Protein AF-U1LT25-F1 (afdb_monomer_lite)

Organism: NCBI:txid1330458

Secondary structure (DSSP, 8-state):
--------------------PPPPPPPP--------------------------------------------------------------------------------STT-----HHHHHHHHHHHHHHHTS-EEEEEEEETTEEEEEEE-TTS-EEEEEEESSS--EEEE--------PPPP-GGGHHHHHHHHHHHHTS-EEEEEEE---SS--EEEEEE-SSSEEEEEE-TT--B---B-

Sequence (244 aa):
MNEQQHPEDRPDAIGADDPTPRHPDAPDADASDIILNDADEPTARSRGRGILRPILIGTGAAAVVLAVAGVGLSIADAFDDDEDPVPAASTSATAEPGDDRDDDSAAAVDGTVPAEPADLAAAIEAAVTAAGGGDATSVEVERDGWKVDIRLADGSEVEVRVPLSGDPVVRADDDGDGSSDVPLDPSRIAAISDAAIAAAGGGVVVSIETEDDADVRFDVEVELGGEDVDVELAEDLSVISADR

Radius of gyration: 33.39 Å; chains: 1; bounding box: 64×106×96 Å

Structure (mmCIF, N/CA/C/O backbone):
data_AF-U1LT25-F1
#
_entry.id   AF-U1LT25-F1
#
loop_
_atom_site.group_PDB
_atom_site.id
_atom_site.type_symbol
_atom_site.label_atom_id
_atom_site.label_alt_id
_atom_site.label_comp_id
_atom_site.label_asym_id
_atom_site.label_entity_id
_atom_site.label_seq_id
_atom_site.pdbx_PDB_ins_code
_atom_site.Cartn_x
_atom_site.Cartn_y
_atom_site.Cartn_z
_atom_site.occupancy
_atom_site.B_iso_or_equiv
_atom_site.auth_seq_id
_atom_site.auth_comp_id
_atom_site.auth_asym_id
_atom_site.auth_atom_id
_atom_site.pdbx_PDB_model_num
ATOM 1 N N . MET A 1 1 ? -35.984 -34.024 -56.278 1.00 40.84 1 MET A N 1
ATOM 2 C CA . MET A 1 1 ? -34.728 -34.801 -56.256 1.00 40.84 1 MET A CA 1
ATOM 3 C C . MET A 1 1 ? -34.122 -34.555 -54.880 1.00 40.84 1 MET A C 1
ATOM 5 O O . MET A 1 1 ? -33.527 -33.508 -54.691 1.00 40.84 1 MET A O 1
ATOM 9 N N . ASN A 1 2 ? -34.660 -35.224 -53.854 1.00 45.25 2 ASN A N 1
ATOM 10 C CA . ASN A 1 2 ? -34.241 -36.541 -53.319 1.00 45.25 2 ASN A CA 1
ATOM 11 C C . ASN A 1 2 ? -32.910 -36.372 -52.565 1.00 45.25 2 ASN A C 1
ATOM 13 O O . ASN A 1 2 ? -31.889 -36.183 -53.213 1.00 45.25 2 ASN A O 1
ATOM 17 N N . GLU A 1 3 ? -32.879 -36.217 -51.238 1.00 51.50 3 GLU A N 1
ATOM 18 C CA . GLU A 1 3 ? -33.140 -37.233 -50.190 1.00 51.50 3 GLU A CA 1
ATOM 19 C C . GLU A 1 3 ? -32.469 -38.586 -50.452 1.00 51.50 3 GLU A C 1
ATOM 21 O O . GLU A 1 3 ? -33.012 -39.389 -51.203 1.00 51.50 3 GLU A O 1
ATOM 26 N N . GLN A 1 4 ? -31.325 -38.806 -49.790 1.00 63.34 4 GLN A N 1
ATOM 27 C CA . GLN A 1 4 ? -30.776 -40.075 -49.267 1.00 63.34 4 GLN A CA 1
ATOM 28 C C . GLN A 1 4 ? -29.826 -39.626 -48.128 1.00 63.34 4 GLN A C 1
ATOM 30 O O . GLN A 1 4 ? -28.779 -39.064 -48.426 1.00 63.34 4 GLN A O 1
ATOM 35 N N . GLN A 1 5 ? -30.149 -39.570 -46.830 1.00 62.72 5 GLN A N 1
ATOM 36 C CA . GLN A 1 5 ? -30.714 -40.567 -45.911 1.00 62.72 5 GLN A CA 1
ATOM 37 C C . GLN A 1 5 ? -30.081 -41.953 -46.083 1.00 62.72 5 GLN A C 1
ATOM 39 O O . GLN A 1 5 ? -30.469 -42.703 -46.972 1.00 62.72 5 GLN A O 1
ATOM 44 N N . HIS A 1 6 ? -29.124 -42.285 -45.212 1.00 53.12 6 HIS A N 1
ATOM 45 C CA . HIS A 1 6 ? -28.762 -43.663 -44.882 1.00 53.12 6 HIS A CA 1
ATOM 46 C C . HIS A 1 6 ? -28.372 -43.764 -43.386 1.00 53.12 6 HIS A C 1
ATOM 48 O O . HIS A 1 6 ? -27.943 -42.756 -42.822 1.00 53.12 6 HIS A O 1
ATOM 54 N N . PRO A 1 7 ? -28.609 -44.925 -42.742 1.00 60.56 7 PRO A N 1
ATOM 55 C CA . PRO A 1 7 ? -29.294 -45.013 -41.449 1.00 60.56 7 PRO A CA 1
ATOM 56 C C . PRO A 1 7 ? -28.420 -45.431 -40.251 1.00 60.56 7 PRO A C 1
ATOM 58 O O . PRO A 1 7 ? -27.253 -45.784 -40.391 1.00 60.56 7 PRO A O 1
ATOM 61 N N . GLU A 1 8 ? -29.079 -45.380 -39.089 1.00 61.81 8 GLU A N 1
ATOM 62 C CA . GLU A 1 8 ? -28.726 -45.853 -37.745 1.00 61.81 8 GLU A CA 1
ATOM 63 C C . GLU A 1 8 ? -28.074 -47.250 -37.677 1.00 61.81 8 GLU A C 1
ATOM 65 O O . GLU A 1 8 ? -28.499 -48.161 -38.382 1.00 61.81 8 GLU A O 1
ATOM 70 N N . ASP A 1 9 ? -27.181 -47.454 -36.698 1.00 54.53 9 ASP A N 1
ATOM 71 C CA . ASP A 1 9 ? -27.336 -48.581 -35.767 1.00 54.53 9 ASP A CA 1
ATOM 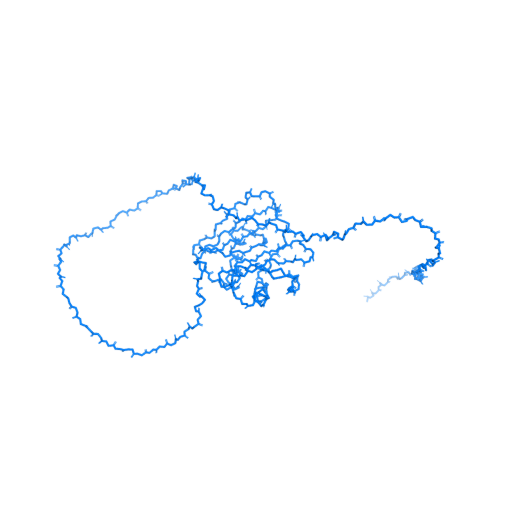72 C C . ASP A 1 9 ? -26.817 -48.214 -34.361 1.00 54.53 9 ASP A C 1
ATOM 74 O O . ASP A 1 9 ? -25.808 -47.524 -34.205 1.00 54.53 9 ASP A O 1
ATOM 78 N N . ARG A 1 10 ? -27.595 -48.608 -33.351 1.00 57.03 10 ARG A N 1
ATOM 79 C CA . ARG A 1 10 ? -27.448 -48.325 -31.908 1.00 57.03 10 ARG A CA 1
ATOM 80 C C . ARG A 1 10 ? -26.762 -49.540 -31.222 1.00 57.03 10 ARG A C 1
ATOM 82 O O . ARG A 1 10 ? -26.149 -50.342 -31.911 1.00 57.03 10 ARG A O 1
ATOM 89 N N . PRO A 1 11 ? -27.017 -49.837 -29.934 1.00 60.94 11 PRO A N 1
ATOM 90 C CA . PRO A 1 11 ? -26.526 -49.225 -28.694 1.00 60.94 11 PRO A CA 1
ATOM 91 C C . PRO A 1 11 ? -25.708 -50.230 -27.849 1.00 60.94 11 PRO A C 1
ATOM 93 O O . PRO A 1 11 ? -25.970 -51.425 -27.917 1.00 60.94 11 PRO A O 1
ATOM 96 N N . ASP A 1 12 ? -24.858 -49.765 -26.928 1.00 56.84 12 ASP A N 1
ATOM 97 C CA . ASP A 1 12 ? -24.426 -50.605 -25.799 1.00 56.84 12 ASP A CA 1
ATOM 98 C C . ASP A 1 12 ? -24.704 -49.935 -24.446 1.00 56.84 12 ASP A C 1
ATOM 100 O O . ASP A 1 12 ? -24.128 -48.919 -24.068 1.00 56.84 12 ASP A O 1
ATOM 104 N N . ALA A 1 13 ? -25.702 -50.537 -23.799 1.00 56.22 13 ALA A N 1
ATOM 105 C CA . ALA A 1 13 ? -25.893 -50.816 -22.382 1.00 56.22 13 ALA A CA 1
ATOM 106 C C . ALA A 1 13 ? -25.421 -49.813 -21.310 1.00 56.22 13 ALA A C 1
ATOM 108 O O . ALA A 1 13 ? -24.250 -49.675 -20.971 1.00 56.22 13 ALA A O 1
ATOM 109 N N . ILE A 1 14 ? -26.444 -49.275 -20.644 1.00 53.41 14 ILE A N 1
ATOM 110 C CA . ILE A 1 14 ? -26.457 -48.747 -19.281 1.00 53.41 14 ILE A CA 1
ATOM 111 C C . ILE A 1 14 ? -25.982 -49.840 -18.305 1.00 53.41 14 ILE A C 1
ATOM 113 O O . ILE A 1 14 ? -26.663 -50.852 -18.136 1.00 53.41 14 ILE A O 1
ATOM 117 N N . GLY A 1 15 ? -24.848 -49.615 -17.642 1.00 50.91 15 GLY A N 1
ATOM 118 C CA . GLY A 1 15 ? -24.453 -50.313 -16.419 1.00 50.91 15 GLY A CA 1
ATOM 119 C C . GLY A 1 15 ? -24.740 -49.418 -15.220 1.00 50.91 15 GLY A C 1
ATOM 120 O O . GLY A 1 15 ? -24.008 -48.465 -14.970 1.00 50.91 15 GLY A O 1
ATOM 121 N N . ALA A 1 16 ? -25.843 -49.694 -14.531 1.00 60.78 16 ALA A N 1
ATOM 122 C CA . ALA A 1 16 ? -26.168 -49.118 -13.237 1.00 60.78 16 ALA A CA 1
ATOM 123 C C . ALA A 1 16 ? -25.443 -49.918 -12.149 1.00 60.78 16 ALA A C 1
ATOM 125 O O . ALA A 1 16 ? -25.754 -51.091 -11.994 1.00 60.78 16 ALA A O 1
ATOM 126 N N . ASP A 1 17 ? -24.529 -49.288 -11.411 1.00 56.00 17 ASP A N 1
ATOM 127 C CA . ASP A 1 17 ? -24.066 -49.758 -10.099 1.00 56.00 17 ASP A CA 1
ATOM 128 C C . ASP A 1 17 ? -23.515 -48.567 -9.290 1.00 56.00 17 ASP A C 1
ATOM 130 O O . ASP A 1 17 ? -22.327 -48.250 -9.304 1.00 56.00 17 ASP A O 1
ATOM 134 N N . ASP A 1 18 ? -24.434 -47.891 -8.599 1.00 58.19 18 ASP A N 1
ATOM 135 C CA . ASP A 1 18 ? -24.204 -47.144 -7.355 1.00 58.19 18 ASP A CA 1
ATOM 136 C C . ASP A 1 18 ? -24.946 -47.930 -6.261 1.00 58.19 18 ASP A C 1
ATOM 138 O O . ASP A 1 18 ? -26.134 -48.233 -6.438 1.00 58.19 18 ASP A O 1
ATOM 142 N N . PRO A 1 19 ? -24.257 -48.383 -5.195 1.00 55.47 19 PRO A N 1
ATOM 143 C CA . PRO A 1 19 ? -24.525 -47.761 -3.898 1.00 55.47 19 PRO A CA 1
ATOM 144 C C . PRO A 1 19 ? -23.308 -47.689 -2.945 1.00 55.47 19 PRO A C 1
ATOM 146 O O . PRO A 1 19 ? -22.796 -48.706 -2.478 1.00 55.47 19 PRO A O 1
ATOM 149 N N . THR A 1 20 ? -22.992 -46.454 -2.542 1.00 60.97 20 THR A N 1
ATOM 150 C CA . THR A 1 20 ? -22.690 -46.005 -1.154 1.00 60.97 20 THR A CA 1
ATOM 151 C C . THR A 1 20 ? -21.396 -46.479 -0.439 1.00 60.97 20 THR A C 1
ATOM 153 O O . THR A 1 20 ? -21.210 -47.671 -0.184 1.00 60.97 20 THR A O 1
ATOM 156 N N . PRO A 1 21 ? -20.553 -45.552 0.077 1.00 60.66 21 PRO A N 1
ATOM 157 C CA . PRO A 1 21 ? -19.513 -45.871 1.060 1.00 60.66 21 PRO A CA 1
ATOM 158 C C . PRO A 1 21 ? -20.124 -46.259 2.415 1.00 60.66 21 PRO A C 1
ATOM 160 O O . PRO A 1 21 ? -20.872 -45.490 3.020 1.00 60.66 21 PRO A O 1
ATOM 163 N N . ARG A 1 22 ? -19.786 -47.452 2.917 1.00 59.28 22 ARG A N 1
ATOM 164 C CA . ARG A 1 22 ? -20.076 -47.860 4.298 1.00 59.28 22 ARG A CA 1
ATOM 165 C C . ARG A 1 22 ? -19.037 -47.270 5.250 1.00 59.28 22 ARG A C 1
ATOM 167 O O . ARG A 1 22 ? -17.843 -47.510 5.105 1.00 59.28 22 ARG A O 1
ATOM 174 N N . HIS A 1 23 ? -19.544 -46.545 6.235 1.00 51.78 23 HIS A N 1
ATOM 175 C CA . HIS A 1 23 ? -18.861 -46.097 7.444 1.00 51.78 23 HIS A CA 1
ATOM 176 C C . HIS A 1 23 ? -18.482 -47.324 8.305 1.00 51.78 23 HIS A C 1
ATOM 178 O O . HIS A 1 23 ? -19.356 -48.165 8.532 1.00 51.78 23 HIS A O 1
ATOM 184 N N . PRO A 1 24 ? -17.228 -47.487 8.761 1.00 71.19 24 PRO A N 1
ATOM 185 C CA . PRO A 1 24 ? -16.913 -48.448 9.813 1.00 71.19 24 PRO A CA 1
ATOM 186 C C . PRO A 1 24 ? -17.156 -47.843 11.205 1.00 71.19 24 PRO A C 1
ATOM 188 O O . PRO A 1 24 ? -16.611 -46.794 11.542 1.00 71.19 24 PRO A O 1
ATOM 191 N N . ASP A 1 25 ? -17.976 -48.545 11.989 1.00 55.38 25 ASP A N 1
ATOM 192 C CA . ASP A 1 25 ? -18.220 -48.336 13.417 1.00 55.38 25 ASP A CA 1
ATOM 193 C C . ASP A 1 25 ? -16.938 -48.430 14.266 1.00 55.38 25 ASP A C 1
ATOM 195 O O . ASP A 1 25 ? -16.016 -49.202 13.984 1.00 55.38 25 ASP A O 1
ATOM 199 N N . ALA A 1 26 ? -16.931 -47.648 15.345 1.00 49.59 26 ALA A N 1
ATOM 200 C CA . ALA A 1 26 ? -15.922 -47.626 16.395 1.00 49.59 26 ALA A CA 1
ATOM 201 C C . ALA A 1 26 ? -15.883 -48.930 17.225 1.00 49.59 26 ALA A C 1
ATOM 203 O O . ALA A 1 26 ? -16.918 -49.572 17.414 1.00 49.59 26 ALA A O 1
ATOM 204 N N . PRO A 1 27 ? -14.727 -49.292 17.811 1.00 62.84 27 PRO A N 1
ATOM 205 C CA . PRO A 1 27 ? -14.670 -50.205 18.948 1.00 62.84 27 PRO A CA 1
ATOM 206 C C . PRO A 1 27 ? -14.683 -49.454 20.296 1.00 62.84 27 PRO A C 1
ATOM 208 O O . PRO A 1 27 ? -13.805 -48.636 20.571 1.00 62.84 27 PRO A O 1
ATOM 211 N N . ASP A 1 28 ? -15.657 -49.795 21.147 1.00 50.50 28 ASP A N 1
ATOM 212 C CA . ASP A 1 28 ? -15.726 -49.440 22.571 1.00 50.50 28 ASP A CA 1
ATOM 213 C C . ASP A 1 28 ? -14.853 -50.369 23.450 1.00 50.50 28 ASP A C 1
ATOM 215 O O . ASP A 1 28 ? -14.899 -51.591 23.320 1.00 50.50 28 ASP A O 1
ATOM 219 N N . ALA A 1 29 ? -14.087 -49.718 24.337 1.00 51.16 29 ALA A N 1
ATOM 220 C CA . ALA A 1 29 ? -13.683 -50.020 25.725 1.00 51.16 29 ALA A CA 1
ATOM 221 C C . ALA A 1 29 ? -13.360 -51.454 26.228 1.00 51.16 29 ALA A C 1
ATOM 223 O O . ALA A 1 29 ? -14.202 -52.342 26.206 1.00 51.16 29 ALA A O 1
ATOM 224 N N . ASP A 1 30 ? -12.172 -51.612 26.843 1.00 45.72 30 ASP A N 1
ATOM 225 C CA . ASP A 1 30 ? -11.947 -51.868 28.298 1.00 45.72 30 ASP A CA 1
ATOM 226 C C . ASP A 1 30 ? -10.414 -51.996 28.563 1.00 45.72 30 ASP A C 1
ATOM 228 O O . ASP A 1 30 ? -9.730 -52.753 27.877 1.00 45.72 30 ASP A O 1
ATOM 232 N N . ALA A 1 31 ? -9.774 -51.096 29.334 1.00 45.44 31 ALA A N 1
ATOM 233 C CA . ALA A 1 31 ? -9.455 -51.203 30.780 1.00 45.44 31 ALA A CA 1
ATOM 234 C C . ALA A 1 31 ? -8.514 -52.390 31.119 1.00 45.44 31 ALA A C 1
ATOM 236 O O . ALA A 1 31 ? -8.808 -53.522 30.768 1.00 45.44 31 ALA A O 1
ATOM 237 N N . SER A 1 32 ? -7.387 -52.319 31.835 1.00 45.38 32 SER A N 1
ATOM 238 C CA . SER A 1 32 ? -6.659 -51.335 32.648 1.00 45.38 32 SER A CA 1
ATOM 239 C C . SER A 1 32 ? -5.242 -51.911 32.858 1.00 45.38 32 SER A C 1
ATOM 241 O O . SER A 1 32 ? -5.147 -53.124 33.013 1.00 45.38 32 SER A O 1
ATOM 243 N N . ASP A 1 33 ? -4.177 -51.107 32.963 1.00 43.56 33 ASP A N 1
ATOM 244 C CA . ASP A 1 33 ? -3.305 -51.164 34.155 1.00 43.56 33 ASP A CA 1
ATOM 245 C C . ASP A 1 33 ? -2.367 -49.951 34.258 1.00 43.56 33 ASP A C 1
ATOM 247 O O . ASP A 1 33 ? -1.927 -49.363 33.271 1.00 43.56 33 ASP A O 1
ATOM 251 N N . ILE A 1 34 ? -2.121 -49.580 35.505 1.00 48.22 34 ILE A N 1
ATOM 252 C CA . ILE A 1 34 ? -1.587 -48.325 36.015 1.00 48.22 34 ILE A CA 1
ATOM 253 C C . ILE A 1 34 ? -0.079 -48.461 36.254 1.00 48.22 34 ILE A C 1
ATOM 255 O O . ILE A 1 34 ? 0.342 -49.352 36.985 1.00 48.22 34 ILE A O 1
ATOM 259 N N . ILE A 1 35 ? 0.725 -47.502 35.781 1.00 50.19 35 ILE A N 1
ATOM 260 C CA . ILE A 1 35 ? 1.912 -47.044 36.522 1.00 50.19 35 ILE A CA 1
ATOM 261 C C . ILE A 1 35 ? 1.906 -45.514 36.527 1.00 50.19 35 ILE A C 1
ATOM 263 O O . ILE A 1 35 ? 2.055 -44.860 35.498 1.00 50.19 35 ILE A O 1
ATOM 267 N N . LEU A 1 36 ? 1.716 -44.980 37.731 1.00 49.88 36 LEU A N 1
ATOM 268 C CA . LEU A 1 36 ? 1.964 -43.603 38.126 1.00 49.88 36 LEU A CA 1
ATOM 269 C C . LEU A 1 36 ? 3.442 -43.260 37.917 1.00 49.88 36 LEU A C 1
ATOM 271 O O . LEU A 1 36 ? 4.309 -43.980 38.411 1.00 49.88 36 LEU A O 1
ATOM 275 N N . ASN A 1 37 ? 3.718 -42.118 37.293 1.00 49.94 37 ASN A N 1
ATOM 276 C CA . ASN A 1 37 ? 4.845 -41.308 37.723 1.00 49.94 37 ASN A CA 1
ATOM 277 C C . ASN A 1 37 ? 4.422 -39.838 37.779 1.00 49.94 37 ASN A C 1
ATOM 279 O O . ASN A 1 37 ? 3.736 -39.328 36.897 1.00 49.94 37 ASN A O 1
ATOM 283 N N . ASP A 1 38 ? 4.779 -39.256 38.909 1.00 41.19 38 ASP A N 1
ATOM 284 C CA . ASP A 1 38 ? 4.409 -37.961 39.452 1.00 41.19 38 ASP A CA 1
ATOM 285 C C . ASP A 1 38 ? 4.997 -36.779 38.657 1.00 41.19 38 ASP A C 1
ATOM 287 O O . ASP A 1 38 ? 6.061 -36.908 38.056 1.00 41.19 38 ASP A O 1
ATOM 291 N N . ALA A 1 39 ? 4.289 -35.649 38.752 1.00 44.94 39 ALA A N 1
ATOM 292 C CA . ALA A 1 39 ? 4.736 -34.253 38.676 1.00 44.94 39 ALA A CA 1
ATOM 293 C C . ALA A 1 39 ? 5.706 -33.803 37.560 1.00 44.94 39 ALA A C 1
ATOM 295 O O . ALA A 1 39 ? 6.908 -34.014 37.659 1.00 44.94 39 ALA A O 1
ATOM 296 N N . ASP A 1 40 ? 5.192 -33.011 36.607 1.00 38.56 40 ASP A N 1
ATOM 297 C CA . ASP A 1 40 ? 5.744 -31.677 36.311 1.00 38.56 40 ASP A CA 1
ATOM 298 C C . ASP A 1 40 ? 4.717 -30.800 35.553 1.00 38.56 40 ASP A C 1
ATOM 300 O O . ASP A 1 40 ? 3.789 -31.295 34.913 1.00 38.56 40 ASP A O 1
ATOM 304 N N . GLU A 1 41 ? 4.847 -29.491 35.724 1.00 49.81 41 GLU A N 1
ATOM 305 C CA . GLU A 1 41 ? 3.902 -28.403 35.429 1.00 49.81 41 GLU A CA 1
ATOM 306 C C . GLU A 1 41 ? 3.596 -28.131 33.930 1.00 49.81 41 GLU A C 1
ATOM 308 O O . GLU A 1 41 ? 4.294 -28.624 33.039 1.00 49.81 41 GLU A O 1
ATOM 313 N N . PRO A 1 42 ? 2.545 -27.334 33.606 1.00 47.56 42 PRO A N 1
ATOM 314 C CA . PRO A 1 42 ? 2.132 -27.084 32.226 1.00 47.56 42 PRO A CA 1
ATOM 315 C C . PRO A 1 42 ? 3.130 -26.164 31.515 1.00 47.56 42 PRO A C 1
ATOM 317 O O . PRO A 1 42 ? 3.221 -24.975 31.814 1.00 47.56 42 PRO A O 1
ATOM 320 N N . THR A 1 43 ? 3.837 -26.679 30.510 1.00 41.25 43 THR A N 1
ATOM 321 C CA . THR A 1 43 ? 4.589 -25.816 29.593 1.00 41.25 43 THR A CA 1
ATOM 322 C C . THR A 1 43 ? 3.673 -25.349 28.467 1.00 41.25 43 THR A C 1
ATOM 324 O O . THR A 1 43 ? 3.298 -26.089 27.557 1.00 41.25 43 THR A O 1
ATOM 327 N N . ALA A 1 44 ? 3.282 -24.080 28.571 1.00 43.00 44 ALA A N 1
ATOM 328 C CA . ALA A 1 44 ? 2.727 -23.296 27.485 1.00 43.00 44 ALA A CA 1
ATOM 329 C C . ALA A 1 44 ? 3.611 -23.441 26.236 1.00 43.00 44 ALA A C 1
ATOM 331 O O . ALA A 1 44 ? 4.811 -23.164 26.281 1.00 43.00 44 ALA A O 1
ATOM 332 N N . ARG A 1 45 ? 3.021 -23.859 25.114 1.00 41.06 45 ARG A N 1
ATOM 333 C CA . ARG A 1 45 ? 3.665 -23.703 23.809 1.00 41.06 45 ARG A CA 1
ATOM 334 C C . ARG A 1 45 ? 3.557 -22.226 23.441 1.00 41.06 45 ARG A C 1
ATOM 336 O O . ARG A 1 45 ? 2.460 -21.714 23.242 1.00 41.06 45 ARG A O 1
ATOM 343 N N . SER A 1 46 ? 4.694 -21.541 23.489 1.00 39.31 46 SER A N 1
ATOM 344 C CA . SER A 1 46 ? 4.831 -20.117 23.202 1.00 39.31 46 SER A CA 1
ATOM 345 C C . SER A 1 46 ? 4.398 -19.807 21.772 1.00 39.31 46 SER A C 1
ATOM 347 O O . SER A 1 46 ? 4.833 -20.491 20.846 1.00 39.31 46 SER A O 1
ATOM 349 N N . ARG A 1 47 ? 3.591 -18.752 21.614 1.00 41.09 47 ARG A N 1
ATOM 350 C CA . ARG A 1 47 ? 3.333 -18.080 20.335 1.00 41.09 47 ARG A CA 1
ATOM 351 C C . ARG A 1 47 ? 4.670 -17.719 19.693 1.00 41.09 47 ARG A C 1
ATOM 353 O O . ARG A 1 47 ? 5.559 -17.208 20.383 1.00 41.09 47 ARG A O 1
ATOM 360 N N . GLY A 1 48 ? 4.819 -18.056 18.417 1.00 36.34 48 GLY A N 1
ATOM 361 C CA . GLY A 1 48 ? 5.968 -17.653 17.622 1.00 36.34 48 GLY A CA 1
ATOM 362 C C . GLY A 1 48 ? 5.981 -16.135 17.546 1.00 36.34 48 GLY A C 1
ATOM 363 O O . GLY A 1 48 ? 5.064 -15.539 17.008 1.00 36.34 48 GLY A O 1
ATOM 364 N N . ARG A 1 49 ? 6.988 -15.521 18.164 1.00 46.94 49 ARG A N 1
ATOM 365 C CA . ARG A 1 49 ? 7.351 -14.130 17.912 1.00 46.94 49 ARG A CA 1
ATOM 366 C C . ARG A 1 49 ? 7.952 -14.078 16.509 1.00 46.94 49 ARG A C 1
ATOM 368 O O . ARG A 1 49 ? 9.092 -14.521 16.352 1.00 46.94 49 ARG A O 1
ATOM 375 N N . GLY A 1 50 ? 7.204 -13.562 15.538 1.00 35.59 50 GLY A N 1
ATOM 376 C CA . GLY A 1 50 ? 7.790 -12.930 14.362 1.00 35.59 50 GLY A CA 1
ATOM 377 C C . GLY A 1 50 ? 8.601 -11.737 14.855 1.00 35.59 50 GLY A C 1
ATOM 378 O O . GLY A 1 50 ? 8.087 -10.863 15.543 1.00 35.59 50 GLY A O 1
ATOM 379 N N . ILE A 1 51 ? 9.914 -11.793 14.671 1.00 50.47 51 ILE A N 1
ATOM 380 C CA . ILE A 1 51 ? 10.824 -10.690 14.968 1.00 50.47 51 ILE A CA 1
ATOM 381 C C . ILE A 1 51 ? 11.223 -10.166 13.599 1.00 50.47 51 ILE A C 1
ATOM 383 O O . ILE A 1 51 ? 12.156 -10.712 13.004 1.00 50.47 51 ILE A O 1
ATOM 387 N N . LEU A 1 52 ? 10.539 -9.137 13.111 1.00 46.44 52 LEU A N 1
ATOM 388 C CA . LEU A 1 52 ? 11.072 -8.304 12.042 1.00 46.44 52 LEU A CA 1
ATOM 389 C C . LEU A 1 52 ? 11.744 -7.073 12.654 1.00 46.44 52 LEU A C 1
ATOM 391 O O . LEU A 1 52 ? 11.498 -6.666 13.789 1.00 46.44 52 LEU A O 1
ATOM 395 N N . ARG A 1 53 ? 12.838 -6.697 12.006 1.00 43.22 53 ARG A N 1
ATOM 396 C CA . ARG A 1 53 ? 14.036 -6.115 12.612 1.00 43.22 53 ARG A CA 1
ATOM 397 C C . ARG A 1 53 ? 13.981 -4.590 12.490 1.00 43.22 53 ARG A C 1
ATOM 399 O O . ARG A 1 53 ? 13.579 -4.112 11.440 1.00 43.22 53 ARG A O 1
ATOM 406 N N . PRO A 1 54 ? 14.510 -3.814 13.456 1.00 39.78 54 PRO A N 1
ATOM 407 C CA . PRO A 1 54 ? 14.728 -2.388 13.238 1.00 39.78 54 PRO A CA 1
ATOM 408 C C . PRO A 1 54 ? 15.765 -2.224 12.119 1.00 39.78 54 PRO A C 1
ATOM 410 O O . PRO A 1 54 ? 16.942 -2.555 12.315 1.00 39.78 54 PRO A O 1
ATOM 413 N N . ILE A 1 55 ? 15.346 -1.742 10.947 1.00 45.44 55 ILE A N 1
ATOM 414 C CA . ILE A 1 55 ? 16.263 -1.382 9.866 1.00 45.44 55 ILE A CA 1
ATOM 415 C C . ILE A 1 55 ? 17.076 -0.184 10.350 1.00 45.44 55 ILE A C 1
ATOM 417 O O . ILE A 1 55 ? 16.653 0.968 10.402 1.00 45.44 55 ILE A O 1
ATOM 421 N N . LEU A 1 56 ? 18.286 -0.499 10.790 1.00 44.16 56 LEU A N 1
ATOM 422 C CA . LEU A 1 56 ? 19.288 0.458 11.197 1.00 44.16 56 LEU A CA 1
ATOM 423 C C . LEU A 1 56 ? 19.740 1.187 9.930 1.00 44.16 56 LEU A C 1
ATOM 425 O O . LEU A 1 56 ? 20.427 0.591 9.102 1.00 44.16 56 LEU A O 1
ATOM 429 N N . ILE A 1 57 ? 19.354 2.460 9.786 1.00 51.34 57 ILE A N 1
ATOM 430 C CA . ILE A 1 57 ? 19.824 3.368 8.730 1.00 51.34 57 ILE A CA 1
ATOM 431 C C . ILE A 1 57 ? 21.355 3.440 8.806 1.00 51.34 57 ILE A C 1
ATOM 433 O O . ILE A 1 57 ? 21.961 4.222 9.544 1.00 51.34 57 ILE A O 1
ATOM 437 N N . GLY A 1 58 ? 21.991 2.542 8.064 1.00 32.50 58 GLY A N 1
ATOM 438 C CA . GLY A 1 58 ? 23.423 2.394 7.939 1.00 32.50 58 GLY A CA 1
ATOM 439 C C . GLY A 1 58 ? 23.890 3.145 6.709 1.00 32.50 58 GLY A C 1
ATOM 440 O O . GLY A 1 58 ? 23.879 2.616 5.606 1.00 32.50 58 GLY A O 1
ATOM 441 N N . THR A 1 59 ? 24.324 4.384 6.915 1.00 45.97 59 THR A N 1
ATOM 442 C CA . THR A 1 59 ? 25.106 5.193 5.971 1.00 45.97 59 THR A CA 1
ATOM 443 C C . THR A 1 59 ? 26.107 4.339 5.173 1.00 45.97 59 THR A C 1
ATOM 445 O O . THR A 1 59 ? 27.148 3.937 5.693 1.00 45.97 59 THR A O 1
ATOM 448 N N . GLY A 1 60 ? 25.804 4.093 3.898 1.00 34.34 60 GLY A N 1
ATOM 449 C CA . GLY A 1 60 ? 26.660 3.383 2.953 1.00 34.34 60 GLY A CA 1
ATOM 450 C C . GLY A 1 60 ? 26.882 4.232 1.710 1.00 34.34 60 GLY A C 1
ATOM 451 O O . GLY A 1 60 ? 26.082 4.229 0.783 1.00 34.34 60 GLY A O 1
ATOM 452 N N . ALA A 1 61 ? 27.970 4.999 1.693 1.00 46.03 61 ALA A N 1
ATOM 453 C CA . ALA A 1 61 ? 28.389 5.734 0.509 1.00 46.03 61 ALA A CA 1
ATOM 454 C C . ALA A 1 61 ? 28.879 4.754 -0.571 1.00 46.03 61 ALA A C 1
ATOM 456 O O . ALA A 1 61 ? 29.959 4.180 -0.437 1.00 46.03 61 ALA A O 1
ATOM 457 N N . ALA A 1 62 ? 28.132 4.619 -1.666 1.00 40.66 62 ALA A N 1
ATOM 458 C CA . ALA A 1 62 ? 28.625 4.025 -2.903 1.00 40.66 62 ALA A CA 1
ATOM 459 C C . ALA A 1 62 ? 28.285 4.951 -4.076 1.00 40.66 62 ALA A C 1
ATOM 461 O O . ALA A 1 62 ? 27.157 5.034 -4.551 1.00 40.66 62 ALA A O 1
ATOM 462 N N . ALA A 1 63 ? 29.295 5.699 -4.513 1.00 42.28 63 ALA A N 1
ATOM 463 C CA . ALA A 1 63 ? 29.230 6.520 -5.706 1.00 42.28 63 ALA A CA 1
ATOM 464 C C . ALA A 1 63 ? 29.175 5.622 -6.950 1.00 42.28 63 ALA A C 1
ATOM 466 O O . ALA A 1 63 ? 30.140 4.914 -7.239 1.00 42.28 63 ALA A O 1
ATOM 467 N N . VAL A 1 64 ? 28.093 5.709 -7.724 1.00 42.31 64 VAL A N 1
ATOM 468 C CA . VAL A 1 64 ? 28.066 5.228 -9.109 1.00 42.31 64 VAL A CA 1
ATOM 469 C C . VAL A 1 64 ? 27.967 6.443 -10.023 1.00 42.31 64 VAL A C 1
ATOM 471 O O . VAL A 1 64 ? 26.972 7.159 -10.066 1.00 42.31 64 VAL A O 1
ATOM 474 N N . VAL A 1 65 ? 29.068 6.701 -10.726 1.00 44.16 65 VAL A N 1
ATOM 475 C CA . VAL A 1 65 ? 29.184 7.733 -11.756 1.00 44.16 65 VAL A CA 1
ATOM 476 C C . VAL A 1 65 ? 28.456 7.240 -13.003 1.00 44.16 65 VAL A C 1
ATOM 478 O O . VAL A 1 65 ? 28.974 6.372 -13.705 1.00 44.16 65 VAL A O 1
ATOM 481 N N . LEU A 1 66 ? 27.290 7.812 -13.315 1.00 48.69 66 LEU A N 1
ATOM 482 C CA . LEU A 1 66 ? 26.683 7.660 -14.636 1.00 48.69 66 LEU A CA 1
ATOM 483 C C . LEU A 1 66 ? 27.120 8.831 -15.525 1.00 48.69 66 LEU A C 1
ATOM 485 O O . LEU A 1 66 ? 26.734 9.983 -15.330 1.00 48.69 66 LEU A O 1
ATOM 489 N N . ALA A 1 67 ? 27.987 8.534 -16.491 1.00 46.62 67 ALA A N 1
ATOM 490 C CA . ALA A 1 67 ? 28.462 9.490 -17.478 1.00 46.62 67 ALA A CA 1
ATOM 491 C C . ALA A 1 67 ? 27.355 9.796 -18.500 1.00 46.62 67 ALA A C 1
ATOM 493 O O . ALA A 1 67 ? 27.174 9.055 -19.464 1.00 46.62 67 ALA A O 1
ATOM 494 N N . VAL A 1 68 ? 26.641 10.910 -18.326 1.00 48.44 68 VAL A N 1
ATOM 495 C CA . VAL A 1 68 ? 25.802 11.476 -19.391 1.00 48.44 68 VAL A CA 1
ATOM 496 C C . VAL A 1 68 ? 26.680 12.359 -20.274 1.00 48.44 68 VAL A C 1
ATOM 498 O O . VAL A 1 68 ? 27.037 13.485 -19.930 1.00 48.44 68 VAL A O 1
ATOM 501 N N . ALA A 1 69 ? 27.063 11.816 -21.427 1.00 44.22 69 ALA A N 1
ATOM 502 C CA . ALA A 1 69 ? 27.668 12.570 -22.513 1.00 44.22 69 ALA A CA 1
ATOM 503 C C . ALA A 1 69 ? 26.568 13.316 -23.288 1.00 44.22 69 ALA A C 1
ATOM 505 O O . ALA A 1 69 ? 25.793 12.703 -24.015 1.00 44.22 69 ALA A O 1
ATOM 506 N N . GLY A 1 70 ? 26.524 14.643 -23.151 1.00 39.22 70 GLY A N 1
ATOM 507 C CA . GLY A 1 70 ? 25.629 15.520 -23.909 1.00 39.22 70 GLY A CA 1
ATOM 508 C C . GLY A 1 70 ? 26.233 16.911 -24.113 1.00 39.22 70 GLY A C 1
ATOM 509 O O . GLY A 1 70 ? 26.071 17.797 -23.285 1.00 39.22 70 GLY A O 1
ATOM 510 N N . VAL A 1 71 ? 26.956 17.085 -25.220 1.00 47.16 71 VAL A N 1
ATOM 511 C CA . VAL A 1 71 ? 27.380 18.370 -25.818 1.00 47.16 71 VAL A CA 1
ATOM 512 C C . VAL A 1 71 ? 26.161 18.954 -26.562 1.00 47.16 71 VAL A C 1
ATOM 514 O O . VAL A 1 71 ? 25.514 18.191 -27.268 1.00 47.16 71 VAL A O 1
ATOM 517 N N . GLY A 1 72 ? 25.762 20.231 -26.545 1.00 35.16 72 GLY A N 1
ATOM 518 C CA . GLY A 1 72 ? 26.229 21.470 -25.920 1.00 35.16 72 GLY A CA 1
ATOM 519 C C . GLY A 1 72 ? 25.500 22.697 -26.535 1.00 35.16 72 GLY A C 1
ATOM 520 O O . GLY A 1 72 ? 24.657 22.513 -27.410 1.00 35.16 72 GLY A O 1
ATOM 521 N N . LEU A 1 73 ? 25.922 23.915 -26.128 1.00 41.03 73 LEU A N 1
ATOM 522 C CA . LEU A 1 73 ? 25.747 25.260 -26.756 1.00 41.03 73 LEU A CA 1
ATOM 523 C C . LEU A 1 73 ? 24.316 25.880 -26.729 1.00 41.03 73 LEU A C 1
ATOM 525 O O . LEU A 1 73 ? 23.360 25.237 -27.126 1.00 41.03 73 LEU A O 1
ATOM 529 N N . SER A 1 74 ? 24.054 27.141 -26.333 1.00 43.06 74 SER A N 1
ATOM 530 C CA . SER A 1 74 ? 24.841 28.390 -26.438 1.00 43.06 74 SER A CA 1
ATOM 531 C C . SER A 1 74 ? 24.381 29.494 -25.457 1.00 43.06 74 SER A C 1
ATOM 533 O O . SER A 1 74 ? 23.272 29.460 -24.937 1.00 43.06 74 SER A O 1
ATOM 535 N N . ILE A 1 75 ? 25.256 30.493 -25.293 1.00 46.62 75 ILE A N 1
ATOM 536 C CA . ILE A 1 75 ? 25.197 31.717 -24.469 1.00 46.62 75 ILE A CA 1
ATOM 537 C C . ILE A 1 75 ? 24.521 32.889 -25.212 1.00 46.62 75 ILE A C 1
ATOM 539 O O . ILE A 1 75 ? 24.781 33.046 -26.403 1.00 46.62 75 ILE A O 1
ATOM 543 N N . ALA A 1 76 ? 23.765 33.729 -24.487 1.00 37.44 76 ALA A N 1
ATOM 544 C CA . ALA A 1 76 ? 23.658 35.214 -24.534 1.00 37.44 76 ALA A CA 1
ATOM 545 C C . ALA A 1 76 ? 22.382 35.599 -23.741 1.00 37.44 76 ALA A C 1
ATOM 547 O O . ALA A 1 76 ? 21.404 34.867 -23.822 1.00 37.44 76 ALA A O 1
ATOM 548 N N . ASP A 1 77 ? 22.284 36.623 -22.892 1.00 38.47 77 ASP A N 1
ATOM 549 C CA . ASP A 1 77 ? 22.674 38.036 -23.011 1.00 38.47 77 ASP A CA 1
ATOM 550 C C . ASP A 1 77 ? 22.586 38.636 -21.575 1.00 38.47 77 ASP A C 1
ATOM 552 O O . ASP A 1 77 ? 21.661 38.311 -20.833 1.00 38.47 77 ASP A O 1
ATOM 556 N N . ALA A 1 78 ? 23.657 39.213 -21.025 1.00 46.47 78 ALA A N 1
ATOM 557 C CA . ALA A 1 78 ? 23.829 40.656 -20.794 1.00 46.47 78 ALA A CA 1
ATOM 558 C C . ALA A 1 78 ? 22.663 41.371 -20.072 1.00 46.47 78 ALA A C 1
ATOM 560 O O . ALA A 1 78 ? 21.709 41.788 -20.715 1.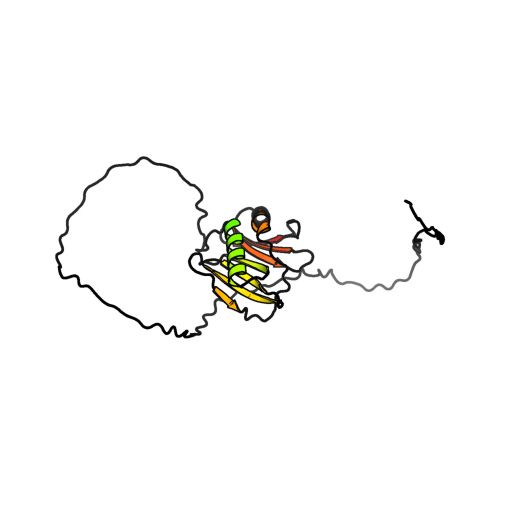00 46.47 78 ALA A O 1
ATOM 561 N N . PHE A 1 79 ? 22.808 41.625 -18.764 1.00 47.53 79 PHE A N 1
ATOM 562 C CA . PHE A 1 79 ? 22.199 42.796 -18.125 1.00 47.53 79 PHE A CA 1
ATOM 563 C C . PHE A 1 79 ? 23.185 43.454 -17.159 1.00 47.53 79 PHE A C 1
ATOM 565 O O . PHE A 1 79 ? 23.838 42.794 -16.350 1.00 47.53 79 PHE A O 1
ATOM 572 N N . ASP A 1 80 ? 23.294 44.755 -17.385 1.00 46.03 80 ASP A N 1
ATOM 573 C CA . ASP A 1 80 ? 24.111 45.789 -16.766 1.00 46.03 80 ASP A CA 1
ATOM 574 C C . ASP A 1 80 ? 23.650 46.107 -15.331 1.00 46.03 80 ASP A C 1
ATOM 576 O O . ASP A 1 80 ? 22.474 45.942 -15.004 1.00 46.03 80 ASP A O 1
ATOM 580 N N . ASP A 1 81 ? 24.622 46.543 -14.527 1.00 55.34 81 ASP A N 1
ATOM 581 C CA . ASP A 1 81 ? 24.600 47.633 -13.534 1.00 55.34 81 ASP A CA 1
ATOM 582 C C . ASP A 1 81 ? 23.242 48.152 -13.014 1.00 55.34 81 ASP A C 1
ATOM 584 O O . ASP A 1 81 ? 22.391 48.607 -13.773 1.00 55.34 81 ASP A O 1
ATOM 588 N N . ASP A 1 82 ? 23.079 48.165 -11.686 1.00 53.12 82 ASP A N 1
ATOM 589 C CA . ASP A 1 82 ? 23.071 49.411 -10.897 1.00 53.12 82 ASP A CA 1
ATOM 590 C C . ASP A 1 82 ? 22.720 49.120 -9.421 1.00 53.12 82 ASP A C 1
ATOM 592 O O . ASP A 1 82 ? 21.640 48.641 -9.065 1.00 53.12 82 ASP A O 1
ATOM 596 N N . GLU A 1 83 ? 23.673 49.440 -8.547 1.00 53.91 83 GLU A N 1
ATOM 597 C CA . GLU A 1 83 ? 23.495 49.607 -7.107 1.00 53.91 83 GLU A CA 1
ATOM 598 C C . GLU A 1 83 ? 22.789 50.938 -6.810 1.00 53.91 83 GLU A C 1
ATOM 600 O O . GLU A 1 83 ? 23.297 51.991 -7.180 1.00 53.91 83 GLU A O 1
ATOM 605 N N . ASP A 1 84 ? 21.698 50.919 -6.033 1.00 59.34 84 ASP A N 1
ATOM 606 C CA . ASP A 1 84 ? 21.404 52.011 -5.089 1.00 59.34 84 ASP A CA 1
ATOM 607 C C . ASP A 1 84 ? 20.431 51.567 -3.966 1.00 59.34 84 ASP A C 1
ATOM 609 O O . ASP A 1 84 ? 19.333 51.073 -4.249 1.00 59.34 84 ASP A O 1
ATOM 613 N N . PRO A 1 85 ? 20.782 51.728 -2.671 1.00 62.72 85 PRO A N 1
ATOM 614 C CA . PRO A 1 85 ? 19.913 51.394 -1.544 1.00 62.72 85 PRO A CA 1
ATOM 615 C C . PRO A 1 85 ? 19.149 52.619 -1.009 1.00 62.72 85 PRO A C 1
ATOM 617 O O . PRO A 1 85 ? 19.749 53.624 -0.628 1.00 62.72 85 PRO A O 1
ATOM 620 N N . VAL A 1 86 ? 17.825 52.504 -0.833 1.00 64.44 86 VAL A N 1
ATOM 621 C CA . VAL A 1 86 ? 17.036 53.453 -0.021 1.00 64.44 86 VAL A CA 1
ATOM 622 C C . VAL A 1 86 ? 16.058 52.740 0.928 1.00 64.44 86 VAL A C 1
ATOM 624 O O . VAL A 1 86 ? 15.346 51.831 0.504 1.00 64.44 86 VAL A O 1
ATOM 627 N N . PRO A 1 87 ? 15.975 53.146 2.212 1.00 66.94 87 PRO A N 1
ATOM 628 C CA . PRO A 1 87 ? 14.992 52.634 3.165 1.00 66.94 87 PRO A CA 1
ATOM 629 C C . PRO A 1 87 ? 13.818 53.615 3.352 1.00 66.94 87 PRO A C 1
ATOM 631 O O . PRO A 1 87 ? 14.058 54.814 3.464 1.00 66.94 87 PRO A O 1
ATOM 634 N N . ALA A 1 88 ? 12.573 53.129 3.489 1.00 45.66 88 ALA A N 1
ATOM 635 C CA . ALA A 1 88 ? 11.518 53.786 4.290 1.00 45.66 88 ALA A CA 1
ATOM 636 C C . ALA A 1 88 ? 10.203 52.976 4.400 1.00 45.66 88 ALA A C 1
ATOM 638 O O . ALA A 1 88 ? 9.486 52.782 3.428 1.00 45.66 88 ALA A O 1
ATOM 639 N N . ALA A 1 89 ? 9.905 52.581 5.642 1.00 46.62 89 ALA A N 1
ATOM 640 C CA . ALA A 1 89 ? 8.644 52.690 6.395 1.00 46.62 89 ALA A CA 1
ATOM 641 C C . ALA A 1 89 ? 7.249 52.520 5.729 1.00 46.62 89 ALA A C 1
ATOM 643 O O . ALA A 1 89 ? 6.779 53.375 4.989 1.00 46.62 89 ALA A O 1
ATOM 644 N N . SER A 1 90 ? 6.543 51.493 6.229 1.00 48.81 90 SER A N 1
ATOM 645 C CA . SER A 1 90 ? 5.169 51.456 6.783 1.00 48.81 90 SER A CA 1
ATOM 646 C C . SER A 1 90 ? 4.017 52.234 6.122 1.00 48.81 90 SER A C 1
ATOM 648 O O . SER A 1 90 ? 4.029 53.458 6.089 1.00 48.81 90 SER A O 1
ATOM 650 N N . THR A 1 91 ? 2.895 51.544 5.851 1.00 42.03 91 THR A N 1
ATOM 651 C CA . THR A 1 91 ? 1.577 51.834 6.478 1.00 42.03 91 THR A CA 1
ATOM 652 C C . THR A 1 91 ? 0.493 50.781 6.167 1.00 42.03 91 THR A C 1
ATOM 654 O O . THR A 1 91 ? 0.196 50.463 5.026 1.00 42.03 91 THR A O 1
ATOM 657 N N . SER A 1 92 ? -0.070 50.276 7.265 1.00 47.12 92 SER A N 1
ATOM 658 C CA . SER A 1 92 ? -1.396 49.726 7.586 1.00 47.12 92 SER A CA 1
ATOM 659 C C . SER A 1 92 ? -2.494 49.460 6.531 1.00 47.12 92 SER A C 1
ATOM 661 O O . SER A 1 92 ? -3.026 50.380 5.923 1.00 47.12 92 SER A O 1
ATOM 663 N N . ALA A 1 93 ? -2.978 48.210 6.602 1.00 50.81 93 ALA A N 1
ATOM 664 C CA . ALA A 1 93 ? -4.360 47.757 6.863 1.00 50.81 93 ALA A CA 1
ATOM 665 C C . ALA A 1 93 ? -5.478 47.975 5.824 1.00 50.81 93 ALA A C 1
ATOM 667 O O . ALA A 1 93 ? -5.884 49.098 5.548 1.00 50.81 93 ALA A O 1
ATOM 668 N N . THR A 1 94 ? -6.138 46.875 5.437 1.00 45.03 94 THR A N 1
ATOM 669 C CA . THR A 1 94 ? -7.611 46.752 5.401 1.00 45.03 94 THR A CA 1
ATOM 670 C C . THR A 1 94 ? -7.997 45.275 5.532 1.00 45.03 94 THR A C 1
ATOM 672 O O . THR A 1 94 ? -7.342 44.405 4.970 1.00 45.03 94 THR A O 1
ATOM 675 N N . ALA A 1 95 ? -9.010 45.041 6.365 1.00 49.97 95 ALA A N 1
ATOM 676 C CA . ALA A 1 95 ? -9.491 43.762 6.864 1.00 49.97 95 ALA A CA 1
ATOM 677 C C . ALA A 1 95 ? -10.348 42.958 5.863 1.00 49.97 95 ALA A C 1
ATOM 679 O O . ALA A 1 95 ? -10.813 43.481 4.853 1.00 49.97 95 ALA A O 1
ATOM 680 N N . GLU A 1 96 ? -10.525 41.696 6.252 1.00 58.59 96 GLU A N 1
ATOM 681 C CA . GLU A 1 96 ? -11.158 40.507 5.658 1.00 58.59 96 GLU A CA 1
ATOM 682 C C . GLU A 1 96 ? -12.604 40.687 5.129 1.00 58.59 96 GLU A C 1
ATOM 684 O O . GLU A 1 96 ? -13.275 41.676 5.442 1.00 58.59 96 GLU A O 1
ATOM 689 N N . PRO A 1 97 ? -13.123 39.715 4.352 1.00 53.31 97 PRO A N 1
ATOM 690 C CA . PRO A 1 97 ? -13.900 38.640 4.984 1.00 53.31 97 PRO A CA 1
ATOM 691 C C . PRO A 1 97 ? -13.621 37.249 4.384 1.00 53.31 97 PRO A C 1
ATOM 693 O O . PRO A 1 97 ? -13.063 37.126 3.298 1.00 53.31 97 PRO A O 1
ATOM 696 N N . GLY A 1 98 ? -13.972 36.220 5.156 1.00 51.66 98 GLY A N 1
ATOM 697 C CA . GLY A 1 98 ? -13.495 34.854 4.980 1.00 51.66 98 GLY A CA 1
ATOM 698 C C . GLY A 1 98 ? -14.117 34.061 3.842 1.00 51.66 98 GLY A C 1
ATOM 699 O O . GLY A 1 98 ? -15.081 34.493 3.219 1.00 51.66 98 GLY A O 1
ATOM 700 N N . ASP A 1 99 ? -13.565 32.870 3.658 1.00 49.84 99 ASP A N 1
ATOM 701 C CA . ASP A 1 99 ? -14.292 31.705 3.178 1.00 49.84 99 ASP A CA 1
ATOM 702 C C . ASP A 1 99 ? -13.526 30.457 3.623 1.00 49.84 99 ASP A C 1
ATOM 704 O O . ASP A 1 99 ? -12.301 30.398 3.531 1.00 49.84 99 ASP A O 1
ATOM 708 N N . ASP A 1 100 ? -14.301 29.551 4.202 1.00 52.56 100 ASP A N 1
ATOM 709 C CA . ASP A 1 100 ? -14.141 28.106 4.282 1.00 52.56 100 ASP A CA 1
ATOM 710 C C . ASP A 1 100 ? -12.880 27.498 4.913 1.00 52.56 100 ASP A C 1
ATOM 712 O O . ASP A 1 100 ? -11.785 27.392 4.368 1.00 52.56 100 ASP A O 1
ATOM 716 N N . ARG A 1 101 ? -13.131 27.005 6.128 1.00 52.94 101 ARG A N 1
ATOM 717 C CA . ARG A 1 101 ? -12.424 25.881 6.723 1.00 52.94 101 ARG A CA 1
ATOM 718 C C . ARG A 1 101 ? -12.681 24.650 5.851 1.00 52.94 101 ARG A C 1
ATOM 720 O O . ARG A 1 101 ? -13.706 24.000 6.036 1.00 52.94 101 ARG A O 1
ATOM 727 N N . ASP A 1 102 ? -11.746 24.331 4.970 1.00 48.44 102 ASP A N 1
ATOM 728 C CA . ASP A 1 102 ? -11.518 22.943 4.583 1.00 48.44 102 ASP A CA 1
ATOM 729 C C . ASP A 1 102 ? -10.648 22.318 5.679 1.00 48.44 102 ASP A C 1
ATOM 731 O O . ASP A 1 102 ? -9.428 22.477 5.756 1.00 48.44 102 ASP A O 1
ATOM 735 N N . ASP A 1 103 ? -11.364 21.733 6.632 1.00 55.00 103 ASP A N 1
ATOM 736 C CA . ASP A 1 103 ? -10.872 20.915 7.729 1.00 55.00 103 ASP A CA 1
ATOM 737 C C . ASP A 1 103 ? -10.600 19.507 7.184 1.00 55.00 103 ASP A C 1
ATOM 739 O O . ASP A 1 103 ? -11.397 18.610 7.400 1.00 55.00 103 ASP A O 1
ATOM 743 N N . ASP A 1 104 ? -9.506 19.354 6.433 1.00 50.38 104 ASP A N 1
ATOM 744 C CA . ASP A 1 104 ? -8.897 18.064 6.062 1.00 50.38 104 ASP A CA 1
ATOM 745 C C . ASP A 1 104 ? -7.364 18.214 6.070 1.00 50.38 104 ASP A C 1
ATOM 747 O O . ASP A 1 104 ? -6.636 17.811 5.165 1.00 50.38 104 ASP A O 1
ATOM 751 N N . SER A 1 105 ? -6.829 18.870 7.103 1.00 46.75 105 SER A N 1
ATOM 752 C CA . SER A 1 105 ? -5.410 18.720 7.430 1.00 46.75 105 SER A CA 1
ATOM 753 C C . SER A 1 105 ? -5.258 17.454 8.259 1.00 46.75 105 SER A C 1
ATOM 755 O O . SER A 1 105 ? -5.205 17.517 9.489 1.00 46.75 105 SER A O 1
ATOM 757 N N . ALA A 1 106 ? -5.155 16.310 7.577 1.00 54.81 106 ALA A N 1
ATOM 758 C CA . ALA A 1 106 ? -4.373 15.196 8.089 1.00 54.81 106 ALA A CA 1
ATOM 759 C C . ALA A 1 106 ? -2.978 15.765 8.370 1.00 54.81 106 ALA A C 1
ATOM 761 O O . ALA A 1 106 ? -2.187 16.026 7.463 1.00 54.81 106 ALA A O 1
ATOM 762 N N . ALA A 1 107 ? -2.745 16.148 9.624 1.00 47.44 107 ALA A N 1
ATOM 763 C CA . ALA A 1 107 ? -1.481 16.718 10.031 1.00 47.44 107 ALA A CA 1
ATOM 764 C C . ALA A 1 107 ? -0.429 15.648 9.761 1.00 47.44 107 ALA A C 1
ATOM 766 O O . ALA A 1 107 ? -0.436 14.630 10.440 1.00 47.44 107 ALA A O 1
ATOM 767 N N . ALA A 1 108 ? 0.425 15.881 8.761 1.00 50.38 108 ALA A N 1
ATOM 768 C CA . ALA A 1 108 ? 1.611 15.081 8.509 1.00 50.38 108 ALA A CA 1
ATOM 769 C C . ALA A 1 108 ? 2.427 15.039 9.806 1.00 50.38 108 ALA A C 1
ATOM 771 O O . ALA A 1 108 ? 3.117 15.999 10.171 1.00 50.38 108 ALA A O 1
ATOM 772 N N . VAL A 1 109 ? 2.252 13.959 10.550 1.00 49.94 109 VAL A N 1
ATOM 773 C CA . VAL A 1 109 ? 3.031 13.623 11.726 1.00 49.94 109 VAL A CA 1
ATOM 774 C C . VAL A 1 109 ? 4.238 12.843 11.196 1.00 49.94 109 VAL A C 1
ATOM 776 O O . VAL A 1 109 ? 4.126 12.011 10.315 1.00 49.94 109 VAL A O 1
ATOM 779 N N . ASP A 1 110 ? 5.427 13.286 11.588 1.00 56.25 110 ASP A N 1
ATOM 780 C CA . ASP A 1 110 ? 6.743 12.767 11.169 1.00 56.25 110 ASP A CA 1
ATOM 781 C C . ASP A 1 110 ? 7.238 12.988 9.719 1.00 56.25 110 ASP A C 1
ATOM 783 O O . ASP A 1 110 ? 8.291 12.496 9.305 1.00 56.25 110 ASP A O 1
ATOM 787 N N . GLY A 1 111 ? 6.578 13.854 8.947 1.00 52.06 111 GLY A N 1
ATOM 788 C CA . GLY A 1 111 ? 7.054 14.213 7.601 1.00 52.06 111 GLY A CA 1
ATOM 789 C C . GLY A 1 111 ? 6.835 13.122 6.552 1.00 52.06 111 GLY A C 1
ATOM 790 O O . GLY A 1 111 ? 7.305 13.273 5.426 1.00 52.06 111 GLY A O 1
ATOM 791 N N . THR A 1 112 ? 6.102 12.075 6.914 1.00 58.47 112 THR A N 1
ATOM 792 C CA . THR A 1 112 ? 5.425 11.155 6.004 1.00 58.47 112 THR A CA 1
ATOM 793 C C . THR A 1 112 ? 4.272 11.896 5.331 1.00 58.47 112 THR A C 1
ATOM 795 O O . THR A 1 112 ? 3.584 12.712 5.956 1.00 58.47 112 THR A O 1
ATOM 798 N N . VAL A 1 113 ? 4.087 11.683 4.030 1.00 61.12 113 VAL A N 1
ATOM 799 C CA . VAL A 1 113 ? 2.934 12.250 3.326 1.00 61.12 113 VAL A CA 1
ATOM 800 C C . VAL A 1 113 ? 1.708 11.429 3.706 1.00 61.12 113 VAL A C 1
ATOM 802 O O . VAL A 1 113 ? 1.753 10.217 3.527 1.00 61.12 113 VAL A O 1
ATOM 805 N N . PRO A 1 114 ? 0.620 12.035 4.219 1.00 62.59 114 PRO A N 1
ATOM 806 C CA . PRO A 1 114 ? -0.619 11.293 4.402 1.00 62.59 114 PRO A CA 1
ATOM 807 C C . PRO A 1 114 ? -1.049 10.757 3.036 1.00 62.59 114 PRO A C 1
ATOM 809 O O . PRO A 1 114 ? -1.284 11.538 2.113 1.00 62.59 114 PRO A O 1
ATOM 812 N N . ALA A 1 115 ? -1.072 9.434 2.897 1.00 77.31 115 ALA A N 1
ATOM 813 C CA . ALA A 1 115 ? -1.468 8.772 1.668 1.00 77.31 115 ALA A CA 1
ATOM 814 C C . ALA A 1 115 ? -2.925 8.338 1.802 1.00 77.31 115 ALA A C 1
ATOM 816 O O . ALA A 1 115 ? -3.268 7.527 2.663 1.00 77.31 115 ALA A O 1
ATOM 817 N N . GLU A 1 116 ? -3.786 8.868 0.938 1.00 90.06 116 GLU A N 1
ATOM 818 C CA . GLU A 1 116 ? -5.126 8.318 0.806 1.00 90.06 116 GLU A CA 1
ATOM 819 C C . GLU A 1 116 ? -5.027 6.930 0.143 1.00 90.06 116 GLU A C 1
ATOM 821 O O . GLU A 1 116 ? -4.119 6.685 -0.660 1.00 90.06 116 GLU A O 1
ATOM 826 N N . PRO A 1 117 ? -5.983 6.012 0.370 1.00 94.19 117 PRO A N 1
ATOM 827 C CA . PRO A 1 117 ? -5.947 4.688 -0.259 1.00 94.19 117 PRO A CA 1
ATOM 828 C C . PRO A 1 117 ? -5.886 4.736 -1.796 1.00 94.19 117 PRO A C 1
ATOM 830 O O . PRO A 1 117 ? -5.342 3.842 -2.444 1.00 94.19 117 PRO A O 1
ATOM 833 N N . ALA A 1 118 ? -6.431 5.798 -2.398 1.00 95.12 118 ALA A N 1
ATOM 834 C CA . ALA A 1 118 ? -6.346 6.033 -3.835 1.00 95.12 118 ALA A CA 1
ATOM 835 C C . ALA A 1 118 ? -4.919 6.372 -4.304 1.00 95.12 118 ALA A C 1
ATOM 837 O O . ALA A 1 118 ? -4.549 5.990 -5.416 1.00 95.12 118 ALA A O 1
ATOM 838 N N . ASP A 1 119 ? -4.123 7.048 -3.474 1.00 94.94 119 ASP A N 1
ATOM 839 C CA . ASP A 1 119 ? -2.731 7.381 -3.781 1.00 94.94 119 ASP A CA 1
ATOM 840 C C . ASP A 1 119 ? -1.849 6.132 -3.715 1.00 94.94 119 ASP A C 1
ATOM 842 O O . ASP A 1 119 ? -1.042 5.912 -4.615 1.00 94.94 119 ASP A O 1
ATOM 846 N N . LEU A 1 120 ? -2.072 5.260 -2.724 1.00 95.88 120 LEU A N 1
ATOM 847 C CA . LEU A 1 120 ? -1.410 3.953 -2.630 1.00 95.88 120 LEU A CA 1
ATOM 848 C C . LEU A 1 120 ? -1.684 3.097 -3.877 1.00 95.88 120 LEU A C 1
ATOM 850 O O . LEU A 1 120 ? -0.761 2.574 -4.502 1.00 95.88 120 LEU A O 1
ATOM 854 N N . ALA A 1 121 ? -2.951 3.005 -4.298 1.00 97.44 121 ALA A N 1
ATOM 855 C CA . ALA A 1 121 ? -3.317 2.282 -5.515 1.00 97.44 121 ALA A CA 1
ATOM 856 C C . ALA A 1 121 ? -2.681 2.904 -6.773 1.00 97.44 121 ALA A C 1
ATOM 858 O O . ALA A 1 121 ? -2.197 2.185 -7.647 1.00 97.44 121 ALA A O 1
ATOM 859 N N . ALA A 1 122 ? -2.638 4.238 -6.869 1.00 96.50 122 ALA A N 1
ATOM 860 C CA . ALA A 1 122 ? -1.983 4.927 -7.978 1.00 96.50 122 ALA A CA 1
ATOM 861 C C . ALA A 1 122 ? -0.460 4.703 -7.994 1.00 96.50 122 ALA A C 1
ATOM 863 O O . ALA A 1 122 ? 0.122 4.556 -9.073 1.00 96.50 122 ALA A O 1
ATOM 864 N N . ALA A 1 123 ? 0.180 4.642 -6.823 1.00 96.94 123 ALA A N 1
ATOM 865 C CA . ALA A 1 123 ? 1.596 4.326 -6.688 1.00 96.94 123 ALA A CA 1
ATOM 866 C C . ALA A 1 123 ? 1.899 2.898 -7.163 1.00 96.94 123 ALA A C 1
ATOM 868 O O . ALA A 1 123 ? 2.832 2.714 -7.946 1.00 96.94 123 ALA A O 1
ATOM 869 N N . ILE A 1 124 ? 1.069 1.914 -6.796 1.00 98.19 124 ILE A N 1
ATOM 870 C CA . ILE A 1 124 ? 1.178 0.531 -7.290 1.00 98.19 124 ILE A CA 1
ATOM 871 C C . ILE A 1 124 ? 1.117 0.489 -8.825 1.00 98.19 124 ILE A C 1
ATOM 873 O O . ILE A 1 124 ? 1.995 -0.080 -9.472 1.00 98.19 124 ILE A O 1
ATOM 877 N N . GLU A 1 125 ? 0.125 1.139 -9.436 1.00 97.94 125 GLU A N 1
ATOM 878 C CA . GLU A 1 125 ? -0.031 1.170 -10.899 1.00 97.94 125 GLU A CA 1
ATOM 879 C C . GLU A 1 125 ? 1.172 1.833 -11.603 1.00 97.94 125 GLU A C 1
ATOM 881 O O . GLU A 1 125 ? 1.648 1.368 -12.651 1.00 97.94 125 GLU A O 1
ATOM 886 N N . ALA A 1 126 ? 1.702 2.912 -11.018 1.00 97.88 126 ALA A N 1
ATOM 887 C CA . ALA A 1 126 ? 2.903 3.582 -11.510 1.00 97.88 126 ALA A CA 1
ATOM 888 C C . ALA A 1 126 ? 4.142 2.680 -11.400 1.00 97.88 126 ALA A C 1
ATOM 890 O O . ALA A 1 126 ? 4.937 2.614 -12.344 1.00 97.88 126 ALA A O 1
ATOM 891 N N . ALA A 1 127 ? 4.284 1.956 -10.289 1.00 98.00 127 ALA A N 1
ATOM 892 C CA . ALA A 1 127 ? 5.380 1.030 -10.049 1.00 98.00 127 ALA A CA 1
ATOM 893 C C . ALA A 1 127 ? 5.359 -0.162 -11.013 1.00 98.00 127 ALA A C 1
ATOM 895 O O . ALA A 1 127 ? 6.364 -0.421 -11.676 1.00 98.00 127 ALA A O 1
ATOM 896 N N . VAL A 1 128 ? 4.203 -0.815 -11.186 1.00 98.12 128 VAL A N 1
ATOM 897 C CA . VAL A 1 128 ? 4.013 -1.911 -12.155 1.00 98.12 128 VAL A CA 1
ATOM 898 C C . VAL A 1 128 ? 4.361 -1.441 -13.569 1.00 98.12 128 VAL A C 1
ATOM 900 O O . VAL A 1 128 ? 5.056 -2.131 -14.318 1.00 98.12 128 VAL A O 1
ATOM 903 N N . THR A 1 129 ? 3.938 -0.231 -13.944 1.00 98.12 129 THR A N 1
ATOM 904 C CA . THR A 1 129 ? 4.281 0.352 -15.249 1.00 98.12 129 THR A CA 1
ATOM 905 C C . THR A 1 129 ? 5.791 0.572 -15.394 1.00 98.12 129 THR A C 1
ATOM 907 O O . THR A 1 129 ? 6.358 0.247 -16.440 1.00 98.12 129 THR A O 1
ATOM 910 N N . ALA A 1 130 ? 6.453 1.100 -14.362 1.00 97.75 130 ALA A N 1
ATOM 911 C CA . ALA A 1 130 ? 7.889 1.376 -14.369 1.00 97.75 130 ALA A CA 1
ATOM 912 C C . ALA A 1 130 ? 8.748 0.101 -14.390 1.00 97.75 130 ALA A C 1
ATOM 914 O O . ALA A 1 130 ? 9.760 0.062 -15.092 1.00 97.75 130 ALA A O 1
ATOM 915 N N . ALA A 1 131 ? 8.318 -0.952 -13.690 1.00 97.12 131 ALA A N 1
ATOM 916 C CA . ALA A 1 131 ? 8.938 -2.278 -13.711 1.00 97.12 131 ALA A CA 1
ATOM 917 C C . ALA A 1 131 ? 8.764 -3.002 -15.063 1.00 97.12 131 ALA A C 1
ATOM 919 O O . ALA A 1 131 ? 9.477 -3.961 -15.361 1.00 97.12 131 ALA A O 1
ATOM 920 N N . GLY A 1 132 ? 7.855 -2.523 -15.922 1.00 97.25 132 GLY A N 1
ATOM 921 C CA . GLY A 1 132 ? 7.535 -3.146 -17.208 1.00 97.25 132 GLY A CA 1
ATOM 922 C C . GLY A 1 132 ? 6.518 -4.287 -17.101 1.00 97.25 132 GLY A C 1
ATOM 923 O O . GLY A 1 132 ? 6.465 -5.138 -17.993 1.00 97.25 132 GLY A O 1
ATOM 924 N N . GLY A 1 133 ? 5.713 -4.295 -16.037 1.00 96.38 133 GLY A N 1
ATOM 925 C CA . GLY A 1 133 ? 4.764 -5.341 -15.663 1.00 96.38 133 GLY A CA 1
ATOM 926 C C . GLY A 1 133 ? 5.125 -5.989 -14.324 1.00 96.38 133 GLY A C 1
ATOM 927 O O . GLY A 1 133 ? 6.007 -5.512 -13.618 1.00 96.38 133 GLY A O 1
ATOM 928 N N . GLY A 1 134 ? 4.453 -7.096 -14.006 1.00 95.94 134 GLY A N 1
ATOM 929 C CA . GLY A 1 134 ? 4.594 -7.804 -12.731 1.00 95.94 134 GLY A CA 1
ATOM 930 C C . GLY A 1 134 ? 3.373 -7.623 -11.836 1.00 95.94 134 GLY A C 1
ATOM 931 O O . GLY A 1 134 ? 2.383 -7.015 -12.247 1.00 95.94 134 GLY A O 1
ATOM 932 N N . ASP A 1 135 ? 3.469 -8.174 -10.635 1.00 96.56 135 ASP A N 1
ATOM 933 C CA . ASP A 1 135 ? 2.451 -8.092 -9.593 1.00 96.56 135 ASP A CA 1
ATOM 934 C C . ASP A 1 135 ? 3.061 -7.398 -8.373 1.00 96.56 135 ASP A C 1
ATOM 936 O O . ASP A 1 135 ? 4.147 -7.783 -7.944 1.00 96.56 135 ASP A O 1
ATOM 940 N N . ALA A 1 136 ? 2.389 -6.391 -7.814 1.00 97.19 136 ALA A N 1
ATOM 941 C CA . ALA A 1 136 ? 2.823 -5.813 -6.545 1.00 97.19 136 ALA A CA 1
ATOM 942 C C . ALA A 1 136 ? 2.587 -6.802 -5.400 1.00 97.19 136 ALA A C 1
ATOM 944 O O . ALA A 1 136 ? 1.607 -7.545 -5.431 1.00 97.19 136 ALA A O 1
ATOM 945 N N . THR A 1 137 ? 3.469 -6.803 -4.409 1.00 96.81 137 THR A N 1
ATOM 946 C CA . THR A 1 137 ? 3.364 -7.607 -3.177 1.00 96.81 137 THR A CA 1
ATOM 947 C C . THR A 1 137 ? 3.301 -6.717 -1.938 1.00 96.81 137 THR A C 1
ATOM 949 O O . THR A 1 137 ? 2.608 -7.043 -0.980 1.00 96.81 137 THR A O 1
ATOM 952 N N . SER A 1 138 ? 3.915 -5.534 -1.996 1.00 96.94 138 SER A N 1
ATOM 953 C CA . SER A 1 138 ? 3.895 -4.562 -0.904 1.00 96.94 138 SER A CA 1
ATOM 954 C C . SER A 1 138 ? 3.807 -3.123 -1.417 1.00 96.94 138 SER A C 1
ATOM 956 O O . SER A 1 138 ? 4.250 -2.814 -2.529 1.00 96.94 138 SER A O 1
ATOM 958 N N . VAL A 1 139 ? 3.215 -2.237 -0.616 1.00 97.44 139 VAL A N 1
ATOM 959 C CA . VAL A 1 139 ? 3.278 -0.781 -0.779 1.00 97.44 139 VAL A CA 1
ATOM 960 C C . VAL A 1 139 ? 3.486 -0.116 0.578 1.00 97.44 139 VAL A C 1
ATOM 962 O O . VAL A 1 139 ? 2.694 -0.295 1.496 1.00 97.44 139 VAL A O 1
ATOM 965 N N . GLU A 1 140 ? 4.515 0.717 0.673 1.00 95.88 140 GLU A N 1
ATOM 966 C CA . GLU A 1 140 ? 4.889 1.448 1.883 1.00 95.88 140 GLU A CA 1
ATOM 967 C C . GLU A 1 140 ? 4.990 2.946 1.576 1.00 95.88 140 GLU A C 1
ATOM 969 O O . GLU A 1 140 ? 5.505 3.363 0.530 1.00 95.88 140 GLU A O 1
ATOM 974 N N . VAL A 1 141 ? 4.486 3.772 2.486 1.00 95.38 141 VAL A N 1
ATOM 975 C CA . VAL A 1 141 ? 4.616 5.224 2.436 1.00 95.38 141 VAL A CA 1
ATOM 976 C C . VAL A 1 141 ? 5.987 5.613 2.980 1.00 95.38 141 VAL A C 1
ATOM 978 O O . VAL A 1 141 ? 6.293 5.410 4.149 1.00 95.38 141 VAL A O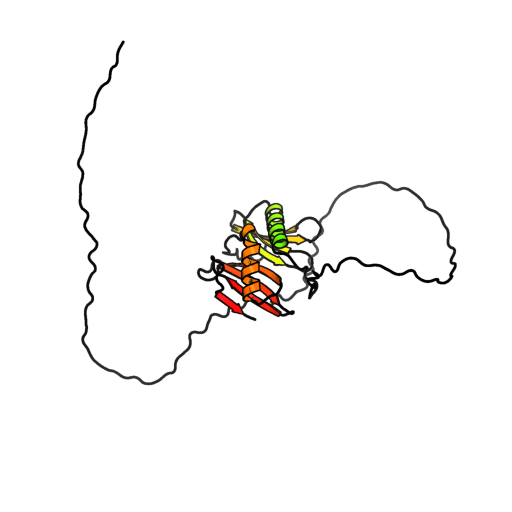 1
ATOM 981 N N . GLU A 1 142 ? 6.799 6.257 2.146 1.00 92.88 142 GLU A N 1
ATOM 982 C CA . GLU A 1 142 ? 8.064 6.861 2.555 1.00 92.88 142 GLU A CA 1
ATOM 983 C C . GLU A 1 142 ? 7.932 8.393 2.649 1.00 92.88 142 GLU A C 1
ATOM 985 O O . GLU A 1 142 ? 6.995 9.025 2.156 1.00 92.88 142 GLU A O 1
ATOM 990 N N . ARG A 1 143 ? 8.933 9.045 3.249 1.00 89.31 143 ARG A N 1
ATOM 991 C CA . ARG A 1 143 ? 8.981 10.512 3.391 1.00 89.31 143 ARG A CA 1
ATOM 992 C C . ARG A 1 143 ? 8.822 11.271 2.064 1.00 89.31 143 ARG A C 1
ATOM 994 O O . ARG A 1 143 ? 8.263 12.366 2.044 1.00 89.31 143 ARG A O 1
ATOM 1001 N N . ASP A 1 144 ? 9.384 10.748 0.977 1.00 90.81 144 ASP A N 1
ATOM 1002 C CA . ASP A 1 144 ? 9.431 11.409 -0.335 1.00 90.81 144 ASP A CA 1
ATOM 1003 C C . ASP A 1 144 ? 8.604 10.717 -1.430 1.00 90.81 144 ASP A C 1
ATOM 1005 O O . ASP A 1 144 ? 8.678 11.109 -2.602 1.00 90.81 144 ASP A O 1
ATOM 1009 N N . GLY A 1 145 ? 7.759 9.754 -1.057 1.00 94.81 145 GLY A N 1
ATOM 1010 C CA . GLY A 1 145 ? 6.902 9.032 -1.989 1.00 94.81 145 GLY A CA 1
ATOM 1011 C C . GLY A 1 145 ? 6.478 7.677 -1.450 1.00 94.81 145 GLY A C 1
ATOM 1012 O O . GLY A 1 145 ? 6.126 7.553 -0.284 1.00 94.81 145 GLY A O 1
ATOM 1013 N N . TRP A 1 146 ? 6.525 6.670 -2.312 1.00 96.44 146 TRP A N 1
ATOM 1014 C CA . TRP A 1 146 ? 6.154 5.301 -1.982 1.00 96.44 146 TRP A CA 1
ATOM 1015 C C . TRP A 1 146 ? 7.243 4.330 -2.410 1.00 96.44 146 TRP A C 1
ATOM 1017 O O . TRP A 1 146 ? 7.870 4.512 -3.461 1.00 96.44 146 TRP A O 1
ATOM 1027 N N . LYS A 1 147 ? 7.424 3.280 -1.620 1.00 96.19 147 LYS A N 1
ATOM 1028 C CA . LYS A 1 147 ? 8.186 2.089 -1.980 1.00 96.19 147 LYS A CA 1
ATOM 1029 C C . LYS A 1 147 ? 7.185 0.997 -2.345 1.00 96.19 147 LYS A C 1
ATOM 1031 O O . LYS A 1 147 ? 6.225 0.783 -1.614 1.00 96.19 147 LYS A O 1
ATOM 1036 N N . VAL A 1 148 ? 7.365 0.360 -3.495 1.00 97.38 148 VAL A N 1
ATOM 1037 C CA . VAL A 1 148 ? 6.491 -0.720 -3.967 1.00 97.38 148 VAL A CA 1
ATOM 1038 C C . VAL A 1 148 ? 7.355 -1.890 -4.393 1.00 97.38 148 VAL A C 1
ATOM 1040 O O . VAL A 1 148 ? 8.191 -1.732 -5.285 1.00 97.38 148 VAL A O 1
ATOM 1043 N N . ASP A 1 149 ? 7.110 -3.054 -3.813 1.00 96.56 149 ASP A N 1
ATOM 1044 C CA . ASP A 1 149 ? 7.796 -4.284 -4.191 1.00 96.56 149 ASP A CA 1
ATOM 1045 C C . ASP A 1 149 ? 7.000 -4.989 -5.290 1.00 96.56 149 ASP A C 1
ATOM 1047 O O . ASP A 1 149 ? 5.783 -5.181 -5.189 1.00 96.56 149 ASP A O 1
ATOM 1051 N N . ILE A 1 150 ? 7.674 -5.284 -6.406 1.00 96.50 150 ILE A N 1
ATOM 1052 C CA . ILE A 1 150 ? 7.072 -5.879 -7.600 1.00 96.50 150 ILE A CA 1
ATOM 1053 C C . ILE A 1 150 ? 7.715 -7.228 -7.881 1.00 96.50 150 ILE A C 1
ATOM 1055 O O . ILE A 1 150 ? 8.899 -7.309 -8.218 1.00 96.50 150 ILE A O 1
ATOM 1059 N N . ARG A 1 151 ? 6.898 -8.278 -7.891 1.00 94.12 151 ARG A N 1
ATOM 1060 C CA . ARG A 1 151 ? 7.298 -9.595 -8.371 1.00 94.12 151 ARG A CA 1
ATOM 1061 C C . ARG A 1 151 ? 7.177 -9.684 -9.887 1.00 94.12 151 ARG A C 1
ATOM 1063 O O . ARG A 1 151 ? 6.102 -9.541 -10.477 1.00 94.12 151 ARG A O 1
ATOM 1070 N N . LEU A 1 152 ? 8.300 -9.968 -10.532 1.00 93.62 152 LEU A N 1
ATOM 1071 C CA . LEU A 1 152 ? 8.412 -10.146 -11.972 1.00 93.62 152 LEU A CA 1
ATOM 1072 C C . LEU A 1 152 ? 8.009 -11.565 -12.401 1.00 93.62 152 LEU A C 1
ATOM 1074 O O . LEU A 1 152 ? 7.926 -12.507 -11.615 1.00 93.62 152 LEU A O 1
ATOM 1078 N N . ALA A 1 153 ? 7.794 -11.744 -13.705 1.00 92.06 153 ALA A N 1
ATOM 1079 C CA . ALA A 1 153 ? 7.355 -13.019 -14.280 1.00 92.06 153 ALA A CA 1
ATOM 1080 C C . ALA A 1 153 ? 8.368 -14.172 -14.125 1.00 92.06 153 ALA A C 1
ATOM 1082 O O . ALA A 1 153 ? 8.000 -15.337 -14.288 1.00 92.06 153 ALA A O 1
ATOM 1083 N N . ASP A 1 154 ? 9.641 -13.866 -13.866 1.00 88.94 154 ASP A N 1
ATOM 1084 C CA . ASP A 1 154 ? 10.678 -14.861 -13.575 1.00 88.94 154 ASP A CA 1
ATOM 1085 C C . ASP A 1 154 ? 10.768 -15.224 -12.081 1.00 88.94 154 ASP A C 1
ATOM 1087 O O . ASP A 1 154 ? 11.580 -16.074 -11.714 1.00 88.94 154 ASP A O 1
ATOM 1091 N N . GLY A 1 155 ? 9.904 -14.630 -11.251 1.00 88.44 155 GLY A N 1
ATOM 1092 C CA . GLY A 1 155 ? 9.854 -14.817 -9.806 1.00 88.44 155 GLY A CA 1
ATOM 1093 C C . GLY A 1 155 ? 10.877 -13.988 -9.031 1.00 88.44 155 GLY A C 1
ATOM 1094 O O . GLY A 1 155 ? 10.920 -14.121 -7.815 1.00 88.44 155 GLY A O 1
ATOM 1095 N N . SER A 1 156 ? 11.701 -13.173 -9.701 1.00 90.06 156 SER A N 1
ATOM 1096 C CA . SER A 1 156 ? 12.526 -12.173 -9.016 1.00 90.06 156 SER A CA 1
ATOM 1097 C C . SER A 1 156 ? 11.687 -10.971 -8.597 1.00 90.06 156 SER A C 1
ATOM 1099 O O . SER A 1 156 ? 10.633 -10.711 -9.182 1.00 90.06 156 SER A O 1
ATOM 1101 N N . GLU A 1 157 ? 12.171 -10.233 -7.607 1.00 91.62 157 GLU A N 1
ATOM 1102 C CA . GLU A 1 157 ? 11.533 -9.013 -7.127 1.00 91.62 157 GLU A CA 1
ATOM 1103 C C . GLU A 1 157 ? 12.389 -7.784 -7.411 1.00 91.62 157 GLU A C 1
ATOM 1105 O O . GLU A 1 157 ? 13.616 -7.848 -7.557 1.00 91.62 157 GLU A O 1
ATOM 1110 N N . VAL A 1 158 ? 11.706 -6.654 -7.561 1.00 94.94 158 VAL A N 1
ATOM 1111 C CA . VAL A 1 158 ? 12.319 -5.340 -7.707 1.00 94.94 158 VAL A CA 1
ATOM 1112 C C . VAL A 1 158 ? 11.608 -4.347 -6.800 1.00 94.94 158 VAL A C 1
ATOM 1114 O O . VAL A 1 158 ? 10.382 -4.247 -6.829 1.00 94.94 158 VAL A O 1
ATOM 1117 N N . GLU A 1 159 ? 12.389 -3.562 -6.065 1.00 96.00 159 GLU A N 1
ATOM 1118 C CA . GLU A 1 159 ? 11.900 -2.393 -5.338 1.00 96.00 159 GLU A CA 1
ATOM 1119 C C . GLU A 1 159 ? 11.703 -1.247 -6.342 1.00 96.00 159 GLU A C 1
ATOM 1121 O O . GLU A 1 159 ? 12.627 -0.843 -7.064 1.00 96.00 159 GLU A O 1
ATOM 1126 N N . VAL A 1 160 ? 10.509 -0.667 -6.387 1.00 97.50 160 VAL A N 1
ATOM 1127 C CA . VAL A 1 160 ? 10.223 0.534 -7.172 1.00 97.50 160 VAL A CA 1
ATOM 1128 C C . VAL A 1 160 ? 9.916 1.693 -6.244 1.00 97.50 160 VAL A C 1
ATOM 1130 O O . VAL A 1 160 ? 8.953 1.672 -5.485 1.00 97.50 160 VAL A O 1
ATOM 1133 N N . ARG A 1 161 ? 10.702 2.764 -6.363 1.00 97.25 161 ARG A N 1
ATOM 1134 C CA . ARG A 1 161 ? 10.430 4.024 -5.669 1.00 97.25 161 ARG A CA 1
ATOM 1135 C C . ARG A 1 161 ? 9.622 4.943 -6.553 1.00 97.25 161 ARG A C 1
ATOM 1137 O O . ARG A 1 161 ? 10.087 5.345 -7.623 1.00 97.25 161 ARG A O 1
ATOM 1144 N N . VAL A 1 162 ? 8.438 5.299 -6.088 1.00 97.31 162 VAL A N 1
ATOM 1145 C CA . VAL A 1 162 ? 7.521 6.222 -6.746 1.00 97.31 162 VAL A CA 1
ATOM 1146 C C . VAL A 1 162 ? 7.595 7.552 -5.999 1.00 97.31 162 VAL A C 1
ATOM 1148 O O . VAL A 1 162 ? 6.988 7.683 -4.942 1.00 97.31 162 VAL A O 1
ATOM 1151 N N . PRO A 1 163 ? 8.358 8.546 -6.482 1.00 95.44 163 PRO A N 1
ATOM 1152 C CA . PRO A 1 163 ? 8.442 9.828 -5.797 1.00 95.44 163 PRO A CA 1
ATOM 1153 C C . PRO A 1 163 ? 7.120 10.597 -5.928 1.00 95.44 163 PRO A C 1
ATOM 1155 O O . PRO A 1 163 ? 6.426 10.486 -6.939 1.00 95.44 163 PRO A O 1
ATOM 1158 N N . LEU A 1 164 ? 6.828 11.489 -4.977 1.00 91.31 164 LEU A N 1
ATOM 1159 C CA . LEU A 1 164 ? 5.690 12.430 -5.065 1.00 91.31 164 LEU A CA 1
ATOM 1160 C C . LEU A 1 164 ? 5.734 13.306 -6.327 1.00 91.31 164 LEU A C 1
ATOM 1162 O O . LEU A 1 164 ? 4.752 13.932 -6.726 1.00 91.31 164 LEU A O 1
ATOM 1166 N N . SER A 1 165 ? 6.920 13.458 -6.912 1.00 88.00 165 SER A N 1
ATOM 1167 C CA . SER A 1 165 ? 7.160 14.234 -8.119 1.00 88.00 165 SER A CA 1
ATOM 1168 C C . SER A 1 165 ? 8.363 13.681 -8.872 1.00 88.00 165 SER A C 1
ATOM 1170 O O . SER A 1 165 ? 9.419 13.455 -8.286 1.00 88.00 165 SER A O 1
ATOM 1172 N N . GLY A 1 166 ? 8.228 13.551 -10.190 1.00 91.06 166 GLY A N 1
ATOM 1173 C CA . GLY A 1 166 ? 9.256 12.979 -11.058 1.00 91.06 166 GLY A CA 1
ATOM 1174 C C . GLY A 1 166 ? 8.884 11.585 -11.550 1.00 91.06 166 GLY A C 1
ATOM 1175 O O . GLY A 1 166 ? 7.740 11.158 -11.417 1.00 91.06 166 GLY A O 1
ATOM 1176 N N . ASP A 1 167 ? 9.851 10.909 -12.163 1.00 96.38 167 ASP A N 1
ATOM 1177 C CA . ASP A 1 167 ? 9.668 9.567 -12.715 1.00 96.38 167 ASP A CA 1
ATOM 1178 C C . ASP A 1 167 ? 10.008 8.490 -11.662 1.00 96.38 167 ASP A C 1
ATOM 1180 O O . ASP A 1 167 ? 10.979 8.671 -10.917 1.00 96.38 167 ASP A O 1
ATOM 1184 N N . PRO A 1 168 ? 9.273 7.360 -11.610 1.00 97.56 168 PRO A N 1
ATOM 1185 C CA . PRO A 1 168 ? 9.617 6.232 -10.749 1.00 97.56 168 PRO A CA 1
ATOM 1186 C C . PRO A 1 168 ? 11.011 5.661 -11.038 1.00 97.56 168 PRO A C 1
ATOM 1188 O O . PRO A 1 168 ? 11.475 5.641 -12.182 1.00 97.56 168 PRO A O 1
ATOM 1191 N N . VAL A 1 169 ? 11.668 5.150 -9.998 1.00 97.06 169 VAL A N 1
ATOM 1192 C CA . VAL A 1 169 ? 13.009 4.559 -10.074 1.00 97.06 169 VAL A CA 1
ATOM 1193 C C . VAL A 1 169 ? 12.948 3.099 -9.647 1.00 97.06 1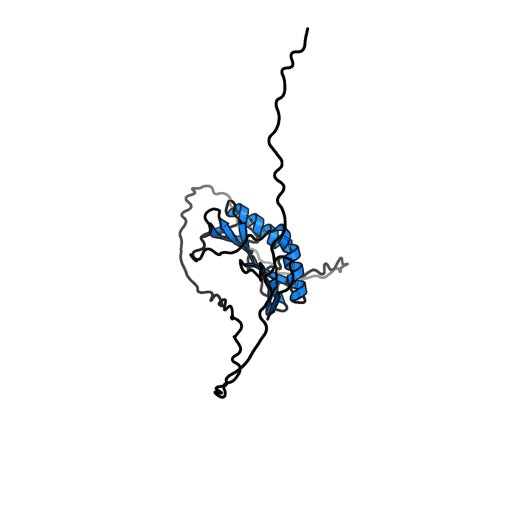69 VAL A C 1
ATOM 1195 O O . VAL A 1 169 ? 12.651 2.802 -8.495 1.00 97.06 169 VAL A O 1
ATOM 1198 N N . VAL A 1 170 ? 13.290 2.198 -10.567 1.00 96.75 170 VAL A N 1
ATOM 1199 C CA . VAL A 1 170 ? 13.380 0.753 -10.309 1.00 96.75 170 VAL A CA 1
ATOM 1200 C C . VAL A 1 170 ? 14.770 0.406 -9.782 1.00 96.75 170 VAL A C 1
ATOM 1202 O O . VAL A 1 170 ? 15.783 0.833 -10.350 1.00 96.75 170 VAL A O 1
ATOM 1205 N N . ARG A 1 171 ? 14.828 -0.389 -8.717 1.00 92.88 171 ARG A N 1
ATOM 1206 C CA . ARG A 1 171 ? 16.045 -0.966 -8.149 1.00 92.88 171 ARG A CA 1
ATOM 1207 C C . ARG A 1 171 ? 15.908 -2.480 -8.121 1.00 92.88 171 ARG A C 1
ATOM 1209 O O . ARG A 1 171 ? 14.823 -3.009 -7.934 1.00 92.88 171 ARG A O 1
ATOM 1216 N N . ALA A 1 172 ? 17.014 -3.173 -8.371 1.00 85.75 172 ALA A N 1
ATOM 1217 C CA . ALA A 1 172 ? 17.040 -4.604 -8.116 1.00 85.75 172 ALA A CA 1
ATOM 1218 C C . ALA A 1 172 ? 16.964 -4.807 -6.607 1.00 85.75 172 ALA A C 1
ATOM 1220 O O . ALA A 1 172 ? 17.680 -4.107 -5.882 1.00 85.75 172 ALA A O 1
ATOM 1221 N N . ASP A 1 173 ? 16.133 -5.748 -6.183 1.00 77.19 173 ASP A N 1
ATOM 1222 C CA . ASP A 1 173 ? 16.180 -6.206 -4.812 1.00 77.19 173 ASP A CA 1
ATOM 1223 C C . ASP A 1 173 ? 17.451 -7.057 -4.628 1.00 77.19 173 ASP A C 1
ATOM 1225 O O . ASP A 1 173 ? 17.726 -7.966 -5.421 1.00 77.19 173 ASP A O 1
ATOM 1229 N N . ASP A 1 174 ? 18.327 -6.652 -3.703 1.00 68.50 174 ASP A N 1
ATOM 1230 C CA . ASP A 1 174 ? 19.608 -7.340 -3.443 1.00 68.50 174 ASP A CA 1
ATOM 1231 C C . ASP A 1 174 ? 19.445 -8.405 -2.346 1.00 68.50 174 ASP A C 1
ATOM 1233 O O . ASP A 1 174 ? 20.359 -9.208 -2.113 1.00 68.50 174 ASP A O 1
ATOM 1237 N N . ASP A 1 175 ? 18.276 -8.451 -1.700 1.00 64.56 175 ASP A N 1
ATOM 1238 C CA . ASP A 1 175 ? 17.915 -9.497 -0.767 1.00 64.56 175 ASP A CA 1
ATOM 1239 C C . ASP A 1 175 ? 17.424 -10.693 -1.601 1.00 64.56 175 ASP A C 1
ATOM 1241 O O . ASP A 1 175 ? 16.343 -10.764 -2.170 1.00 64.56 175 ASP A O 1
ATOM 1245 N N . GLY A 1 176 ? 18.337 -11.641 -1.828 1.00 56.25 176 GLY A N 1
ATOM 1246 C CA . GLY A 1 176 ? 18.104 -12.803 -2.694 1.00 56.25 176 GLY A CA 1
ATOM 1247 C C . GLY A 1 176 ? 17.079 -13.818 -2.162 1.00 56.25 176 GLY A C 1
ATOM 1248 O O . GLY A 1 176 ? 17.096 -14.969 -2.616 1.00 56.25 176 GLY A O 1
ATOM 1249 N N . ASP A 1 177 ? 16.254 -13.455 -1.183 1.00 61.78 177 ASP A N 1
ATOM 1250 C CA . ASP A 1 177 ? 15.076 -14.200 -0.766 1.00 61.78 177 ASP A CA 1
ATOM 1251 C C . ASP A 1 177 ? 13.856 -13.671 -1.515 1.00 61.78 177 ASP A C 1
ATOM 1253 O O . ASP A 1 177 ? 13.133 -12.817 -1.040 1.00 61.78 177 ASP A O 1
ATOM 1257 N N . GLY A 1 178 ? 13.599 -14.238 -2.699 1.00 59.78 178 GLY A N 1
ATOM 1258 C CA . GLY A 1 178 ? 12.337 -13.978 -3.387 1.00 59.78 178 GLY A CA 1
ATOM 1259 C C . GLY A 1 178 ? 11.175 -14.248 -2.434 1.00 59.78 178 GLY A C 1
ATOM 1260 O O . GLY A 1 178 ? 11.029 -15.374 -1.936 1.00 59.78 178 GLY A O 1
ATOM 1261 N N . SER A 1 179 ? 10.391 -13.213 -2.172 1.00 64.75 179 SER A N 1
ATOM 1262 C CA . SER A 1 179 ? 9.244 -13.277 -1.307 1.00 64.75 179 SER A CA 1
ATOM 1263 C C . SER A 1 179 ? 8.222 -14.238 -1.898 1.00 64.75 179 SER A C 1
ATOM 1265 O O . SER A 1 179 ? 7.968 -14.300 -3.110 1.00 64.75 179 SER A O 1
ATOM 1267 N N . SER A 1 180 ? 7.666 -15.079 -1.027 1.00 69.19 180 SER A N 1
ATOM 1268 C CA . SER A 1 180 ? 6.595 -16.006 -1.41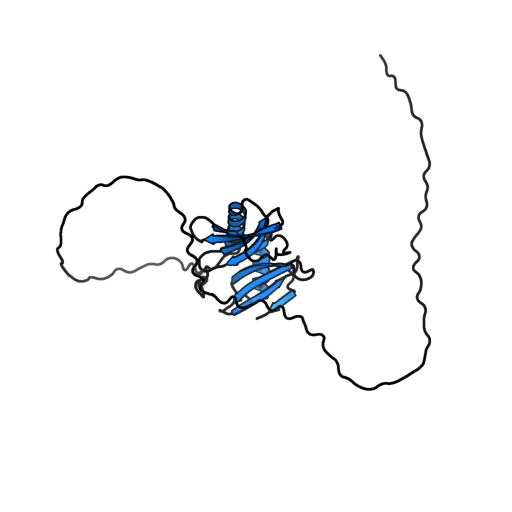6 1.00 69.19 180 SER A CA 1
ATOM 1269 C C . SER A 1 180 ? 5.246 -15.298 -1.498 1.00 69.19 180 SER A C 1
ATOM 1271 O O . SER A 1 180 ? 4.240 -15.934 -1.808 1.00 69.19 180 SER A O 1
ATOM 1273 N N . ASP A 1 181 ? 5.254 -13.984 -1.302 1.00 85.75 181 ASP A N 1
ATOM 1274 C CA . ASP A 1 181 ? 4.078 -13.157 -1.218 1.00 85.75 181 ASP A CA 1
ATOM 1275 C C . ASP A 1 181 ? 3.209 -13.255 -2.458 1.00 85.75 181 ASP A C 1
ATOM 1277 O O . ASP A 1 181 ? 3.593 -13.476 -3.615 1.00 85.75 181 ASP A O 1
ATOM 1281 N N . VAL A 1 182 ? 1.941 -13.151 -2.167 1.00 92.12 182 VAL A N 1
ATOM 1282 C CA . VAL A 1 182 ? 0.837 -13.350 -3.075 1.00 92.12 182 VAL A CA 1
ATOM 1283 C C . VAL A 1 182 ? 0.439 -11.995 -3.656 1.00 92.12 182 VAL A C 1
ATOM 1285 O O . VAL A 1 182 ? 0.511 -11.007 -2.958 1.00 92.12 182 VAL A O 1
ATOM 1288 N N . PRO A 1 183 ? -0.036 -11.882 -4.906 1.00 95.50 183 PRO A N 1
ATOM 1289 C CA . PRO A 1 183 ? -0.284 -10.565 -5.498 1.00 95.50 183 PRO A CA 1
ATOM 1290 C C . PRO A 1 183 ? -1.227 -9.670 -4.673 1.00 95.50 183 PRO A C 1
ATOM 1292 O O . PRO A 1 183 ? -2.322 -10.102 -4.283 1.00 95.50 183 PRO A O 1
ATOM 1295 N N . LEU A 1 184 ? -0.817 -8.419 -4.473 1.00 96.69 184 LEU A N 1
ATOM 1296 C CA . LEU A 1 184 ? -1.604 -7.324 -3.926 1.00 96.69 184 LEU A CA 1
ATOM 1297 C C . LEU A 1 184 ? -2.439 -6.688 -5.043 1.00 96.69 184 LEU A C 1
ATOM 1299 O O . LEU A 1 184 ? -1.919 -6.138 -6.012 1.00 96.69 184 LEU A O 1
ATOM 1303 N N . ASP A 1 185 ? -3.762 -6.771 -4.911 1.00 96.69 185 ASP A N 1
ATOM 1304 C CA . ASP A 1 185 ? -4.700 -6.208 -5.884 1.00 96.69 185 ASP A CA 1
ATOM 1305 C C . ASP A 1 185 ? -4.971 -4.720 -5.574 1.00 96.69 185 ASP A C 1
ATOM 1307 O O . ASP A 1 185 ? -5.612 -4.423 -4.557 1.00 96.69 185 ASP A O 1
ATOM 1311 N N . PRO A 1 186 ? -4.566 -3.775 -6.450 1.00 96.06 186 PRO A N 1
ATOM 1312 C CA . PRO A 1 186 ? -4.739 -2.343 -6.211 1.00 96.06 186 PRO A CA 1
ATOM 1313 C C . PRO A 1 186 ? -6.212 -1.935 -6.069 1.00 96.06 186 PRO A C 1
ATOM 1315 O O . PRO A 1 186 ? -6.527 -0.955 -5.394 1.00 96.06 186 PRO A O 1
ATOM 1318 N N . SER A 1 187 ? -7.150 -2.703 -6.634 1.00 97.75 187 SER A N 1
ATOM 1319 C CA . SER A 1 187 ? -8.584 -2.424 -6.497 1.00 97.75 187 SER A CA 1
ATOM 1320 C C . SER A 1 187 ? -9.132 -2.695 -5.090 1.00 97.75 187 SER A C 1
ATOM 1322 O O . SER A 1 187 ? -10.216 -2.215 -4.748 1.00 97.75 187 SER A O 1
ATOM 1324 N N . ARG A 1 188 ? -8.386 -3.437 -4.261 1.00 97.81 188 ARG A N 1
ATOM 1325 C CA . ARG A 1 188 ? -8.764 -3.790 -2.887 1.00 97.81 188 ARG A CA 1
ATOM 1326 C C . ARG A 1 188 ? -8.197 -2.853 -1.830 1.00 97.81 188 ARG A C 1
ATOM 1328 O O . ARG A 1 188 ? -8.683 -2.901 -0.704 1.00 97.81 188 ARG A O 1
ATOM 1335 N N . ILE A 1 189 ? -7.237 -1.998 -2.183 1.00 97.94 189 ILE A N 1
ATOM 1336 C CA . ILE A 1 189 ? -6.497 -1.147 -1.240 1.00 97.94 189 ILE A CA 1
ATOM 1337 C C . ILE A 1 189 ? -7.436 -0.346 -0.340 1.00 97.94 189 ILE A C 1
ATOM 1339 O O . ILE A 1 189 ? -7.311 -0.419 0.873 1.00 97.94 189 ILE A O 1
ATOM 1343 N N . ALA A 1 190 ? -8.460 0.304 -0.901 1.00 97.81 190 ALA A N 1
ATOM 1344 C CA . ALA A 1 190 ? -9.434 1.050 -0.101 1.00 97.81 190 ALA A CA 1
ATOM 1345 C C . ALA A 1 190 ? -10.144 0.184 0.957 1.00 97.81 190 ALA A C 1
ATOM 1347 O O . ALA A 1 190 ? -10.281 0.599 2.101 1.00 97.81 190 ALA A O 1
ATOM 1348 N N . ALA A 1 191 ? -10.553 -1.038 0.602 1.00 98.44 191 ALA A N 1
ATOM 1349 C CA . ALA A 1 191 ? -11.231 -1.933 1.537 1.00 98.44 191 ALA A CA 1
ATOM 1350 C C . ALA A 1 191 ? -10.279 -2.489 2.610 1.00 98.44 191 ALA A C 1
ATOM 1352 O O . ALA A 1 191 ? -10.690 -2.648 3.758 1.00 98.44 191 ALA A O 1
ATOM 1353 N N . ILE A 1 192 ? -9.025 -2.773 2.240 1.00 98.50 192 ILE A N 1
ATOM 1354 C CA . ILE A 1 192 ? -7.965 -3.194 3.167 1.00 98.50 192 ILE A CA 1
ATOM 1355 C C . ILE A 1 192 ? -7.690 -2.069 4.172 1.00 98.50 192 ILE A C 1
ATOM 1357 O O . ILE A 1 192 ? -7.758 -2.299 5.379 1.00 98.50 192 ILE A O 1
ATOM 1361 N N . SER A 1 193 ? -7.480 -0.841 3.686 1.00 98.06 193 SER A N 1
ATOM 1362 C CA . SER A 1 193 ? -7.239 0.331 4.528 1.00 98.06 193 SER A CA 1
ATOM 1363 C C . SER A 1 193 ? -8.405 0.618 5.471 1.00 98.06 193 SER A C 1
ATOM 1365 O O . SER A 1 193 ? -8.188 0.811 6.663 1.00 98.06 193 SER A O 1
ATOM 1367 N N . ASP A 1 194 ? -9.647 0.585 4.976 1.00 98.19 194 ASP A N 1
ATOM 1368 C CA . ASP A 1 194 ? -10.839 0.795 5.804 1.00 98.19 194 ASP A CA 1
ATOM 1369 C C . ASP A 1 194 ? -10.938 -0.240 6.939 1.00 98.19 194 ASP A C 1
ATOM 1371 O O . ASP A 1 194 ? -11.245 0.112 8.083 1.00 98.19 194 ASP A O 1
ATOM 1375 N N . ALA A 1 195 ? -10.673 -1.518 6.640 1.00 98.56 195 ALA A N 1
ATOM 1376 C CA . ALA A 1 195 ? -10.694 -2.592 7.630 1.00 98.56 195 ALA A CA 1
ATOM 1377 C C . ALA A 1 195 ? -9.596 -2.411 8.691 1.00 98.56 195 ALA A C 1
ATOM 1379 O O . ALA A 1 195 ? -9.883 -2.516 9.886 1.00 98.56 195 ALA A O 1
ATOM 1380 N N . ALA A 1 196 ? -8.374 -2.080 8.267 1.00 98.19 196 ALA A N 1
ATOM 1381 C CA . ALA A 1 196 ? -7.239 -1.877 9.160 1.00 98.19 196 ALA A CA 1
ATOM 1382 C C . ALA A 1 196 ? -7.418 -0.653 10.068 1.00 98.19 196 ALA A C 1
ATOM 1384 O O . ALA A 1 196 ? -7.296 -0.763 11.287 1.00 98.19 196 ALA A O 1
ATOM 1385 N N . ILE A 1 197 ? -7.820 0.494 9.512 1.00 97.62 197 ILE A N 1
ATOM 1386 C CA . ILE A 1 197 ? -8.094 1.719 10.281 1.00 97.62 197 ILE A CA 1
ATOM 1387 C C . ILE A 1 197 ? -9.211 1.470 11.302 1.00 97.62 197 ILE A C 1
ATOM 1389 O O . ILE A 1 197 ? -9.130 1.910 12.454 1.00 97.62 197 ILE A O 1
ATOM 1393 N N . ALA A 1 198 ? -10.259 0.734 10.916 1.00 98.19 198 ALA A N 1
ATOM 1394 C CA . ALA A 1 198 ? -11.327 0.364 11.838 1.00 98.19 198 ALA A CA 1
ATOM 1395 C C . ALA A 1 198 ? -10.829 -0.545 12.977 1.00 98.19 198 ALA A C 1
ATOM 1397 O O . ALA A 1 198 ? -11.258 -0.364 14.120 1.00 98.19 198 ALA A O 1
ATOM 1398 N N . ALA A 1 199 ? -9.929 -1.489 12.685 1.00 98.06 199 ALA A N 1
ATOM 1399 C CA . ALA A 1 199 ? -9.318 -2.381 13.670 1.00 98.06 199 ALA A CA 1
ATOM 1400 C C . ALA A 1 199 ? -8.383 -1.634 14.638 1.00 98.06 199 ALA A C 1
ATOM 1402 O O . ALA A 1 199 ? -8.475 -1.828 15.852 1.00 98.06 199 ALA A O 1
ATOM 1403 N N . ALA A 1 200 ? -7.551 -0.728 14.116 1.00 97.69 200 ALA A N 1
ATOM 1404 C CA . ALA A 1 200 ? -6.619 0.096 14.887 1.00 97.69 200 ALA A CA 1
ATOM 1405 C C . ALA A 1 200 ? -7.331 1.142 15.772 1.00 97.69 200 ALA A C 1
ATOM 1407 O O . ALA A 1 200 ? -6.807 1.566 16.811 1.00 97.69 200 ALA A O 1
ATOM 1408 N N . GLY A 1 201 ? -8.561 1.521 15.402 1.00 96.94 201 GLY A N 1
ATOM 1409 C CA . GLY A 1 201 ? -9.373 2.523 16.095 1.00 96.94 201 GLY A CA 1
ATOM 1410 C C . GLY A 1 201 ? -9.181 3.949 15.567 1.00 96.94 201 GLY A C 1
ATOM 1411 O O . GLY A 1 201 ? -9.409 4.906 16.313 1.00 96.94 201 GLY A O 1
ATOM 1412 N N . GLY A 1 202 ? -8.776 4.088 14.304 1.00 95.19 202 GLY A N 1
ATOM 1413 C CA . GLY A 1 202 ? -8.383 5.332 13.639 1.00 95.19 202 GLY A CA 1
ATOM 1414 C C . GLY A 1 202 ? -6.956 5.244 13.089 1.00 95.19 202 GLY A C 1
ATOM 1415 O O . GLY A 1 202 ? -6.358 4.175 13.117 1.00 95.19 202 GLY A O 1
ATOM 1416 N N . GLY A 1 203 ? -6.410 6.375 12.636 1.00 94.00 203 GLY A N 1
ATOM 1417 C CA . GLY A 1 203 ? -5.032 6.470 12.135 1.00 94.00 203 GLY A CA 1
ATOM 1418 C C . GLY A 1 203 ? -4.946 6.578 10.615 1.00 94.00 203 GLY A C 1
ATOM 1419 O O . GLY A 1 203 ? -5.954 6.838 9.953 1.00 94.00 203 GLY A O 1
ATOM 1420 N N . VAL A 1 204 ? -3.734 6.413 10.091 1.00 94.25 204 VAL A N 1
ATOM 1421 C CA . VAL A 1 204 ? -3.413 6.443 8.657 1.00 94.25 204 VAL A CA 1
ATOM 1422 C C . VAL A 1 204 ? -2.618 5.189 8.316 1.00 94.25 204 VAL A C 1
ATOM 1424 O O . VAL A 1 204 ? -1.719 4.816 9.059 1.00 94.25 204 VAL A O 1
ATOM 1427 N N . VAL A 1 205 ? -2.950 4.527 7.209 1.00 96.00 205 VAL A N 1
ATOM 1428 C CA . VAL A 1 205 ? -2.183 3.365 6.737 1.00 96.00 205 VAL A CA 1
ATOM 1429 C C . VAL A 1 205 ? -0.849 3.837 6.171 1.00 96.00 205 VAL A C 1
ATOM 1431 O O . VAL A 1 205 ? -0.832 4.705 5.296 1.00 96.00 205 VAL A O 1
ATOM 1434 N N . VAL A 1 206 ? 0.245 3.249 6.649 1.00 96.00 206 VAL A N 1
ATOM 1435 C CA . VAL A 1 206 ? 1.609 3.551 6.190 1.00 96.00 206 VAL A CA 1
ATOM 1436 C C . VAL A 1 206 ? 2.249 2.387 5.439 1.00 96.00 206 VAL A C 1
ATOM 1438 O O . VAL A 1 206 ? 3.127 2.631 4.619 1.00 96.00 206 VAL A O 1
ATOM 1441 N N . SER A 1 207 ? 1.768 1.156 5.620 1.00 96.25 207 SER A N 1
ATOM 1442 C CA . SER A 1 207 ? 2.230 -0.010 4.861 1.00 96.25 207 SER A CA 1
ATOM 1443 C C . SER A 1 207 ? 1.100 -1.011 4.621 1.00 96.25 207 SER A C 1
ATOM 1445 O O . SER A 1 207 ? 0.223 -1.174 5.471 1.00 96.25 207 SER A O 1
ATOM 1447 N N . ILE A 1 208 ? 1.104 -1.660 3.455 1.00 97.81 208 ILE A N 1
ATOM 1448 C CA . ILE A 1 208 ? 0.278 -2.831 3.142 1.00 97.81 208 ILE A CA 1
ATOM 1449 C C . ILE A 1 208 ? 1.175 -3.866 2.476 1.00 97.81 208 ILE A C 1
ATOM 1451 O O . ILE A 1 208 ? 1.643 -3.647 1.359 1.00 97.81 208 ILE A O 1
ATOM 1455 N N . GLU A 1 209 ? 1.310 -5.017 3.117 1.00 96.56 209 GLU A N 1
ATOM 1456 C CA . GLU A 1 209 ? 2.025 -6.180 2.607 1.00 96.56 209 GLU A CA 1
ATOM 1457 C C . GLU A 1 209 ? 1.075 -7.374 2.508 1.00 96.56 209 GLU A C 1
ATOM 1459 O O . GLU A 1 209 ? 0.086 -7.495 3.238 1.00 96.56 209 GLU A O 1
ATOM 1464 N N . THR A 1 210 ? 1.331 -8.252 1.550 1.00 96.38 210 THR A N 1
ATOM 1465 C CA . THR A 1 210 ? 0.613 -9.519 1.416 1.00 96.38 210 THR A CA 1
ATOM 1466 C C . THR A 1 210 ? 1.445 -10.679 1.915 1.00 96.38 210 THR A C 1
ATOM 1468 O O . THR A 1 210 ? 2.592 -10.785 1.519 1.00 96.38 210 THR A O 1
ATOM 1471 N N . GLU A 1 211 ? 0.831 -11.625 2.615 1.00 92.62 211 GLU A N 1
ATOM 1472 C CA . GLU A 1 211 ? 1.513 -12.821 3.120 1.00 92.62 211 GLU A CA 1
ATOM 1473 C C . GLU A 1 211 ? 0.981 -14.103 2.448 1.00 92.62 211 GLU A C 1
ATOM 1475 O O . GLU A 1 211 ? -0.194 -14.192 2.075 1.00 92.62 211 GLU A O 1
ATOM 1480 N N . ASP A 1 212 ? 1.832 -15.127 2.303 1.00 89.81 212 ASP A N 1
ATOM 1481 C CA . ASP A 1 212 ? 1.442 -16.494 1.877 1.00 89.81 212 ASP A CA 1
ATOM 1482 C C . ASP A 1 212 ? 1.041 -17.395 3.068 1.00 89.81 212 ASP A C 1
ATOM 1484 O O . ASP A 1 212 ? 1.014 -18.628 2.972 1.00 89.81 212 ASP A O 1
ATOM 1488 N N . ASP A 1 213 ? 0.746 -16.804 4.228 1.00 88.62 213 ASP A N 1
ATOM 1489 C CA . ASP A 1 213 ? 0.199 -17.550 5.357 1.00 88.62 213 ASP A CA 1
ATOM 1490 C C . ASP A 1 213 ? -1.273 -17.931 5.090 1.00 88.62 213 ASP A C 1
ATOM 1492 O O . ASP A 1 213 ? -2.036 -17.245 4.409 1.00 88.62 213 ASP A O 1
ATOM 1496 N N . ALA A 1 214 ? -1.690 -19.099 5.585 1.00 85.38 214 ALA A N 1
ATOM 1497 C CA . ALA A 1 214 ? -3.043 -19.599 5.349 1.00 85.38 214 ALA A CA 1
ATOM 1498 C C . ALA A 1 214 ? -4.104 -18.841 6.161 1.00 85.38 214 ALA A C 1
ATOM 1500 O O . ALA A 1 214 ? -5.277 -18.833 5.772 1.00 85.38 214 ALA A O 1
ATOM 1501 N N . ASP A 1 215 ? -3.700 -18.272 7.296 1.00 93.50 215 ASP A N 1
ATOM 1502 C CA . ASP A 1 215 ? -4.560 -17.520 8.192 1.00 93.50 215 ASP A CA 1
ATOM 1503 C C . ASP A 1 215 ? -4.444 -16.015 7.901 1.00 93.50 215 ASP A C 1
ATOM 1505 O O . ASP A 1 215 ? -5.484 -15.370 7.764 1.00 93.50 215 ASP A O 1
ATOM 1509 N N . VAL A 1 216 ? -3.225 -15.481 7.733 1.00 95.19 216 VAL A N 1
ATOM 1510 C CA . VAL A 1 216 ? -2.952 -14.057 7.445 1.00 95.19 216 VAL A CA 1
ATOM 1511 C C . VAL A 1 216 ? -2.756 -13.831 5.952 1.00 95.19 216 VAL A C 1
ATOM 1513 O O . VAL A 1 216 ? -1.887 -14.428 5.330 1.00 95.19 216 VAL A O 1
ATOM 1516 N N . ARG A 1 217 ? -3.561 -12.938 5.371 1.00 96.81 217 ARG A N 1
ATOM 1517 C CA . ARG A 1 217 ? -3.442 -12.552 3.962 1.00 96.81 217 ARG A CA 1
ATOM 1518 C C . ARG A 1 217 ? -2.776 -11.196 3.777 1.00 96.81 217 ARG A C 1
ATOM 1520 O O . ARG A 1 217 ? -2.086 -10.996 2.779 1.00 96.81 217 ARG A O 1
ATOM 1527 N N . PHE A 1 218 ? -3.064 -10.262 4.671 1.00 97.69 218 PHE A N 1
ATOM 1528 C CA . PHE A 1 218 ? -2.523 -8.914 4.619 1.00 97.69 218 PHE A CA 1
ATOM 1529 C C . PHE A 1 218 ? -1.956 -8.558 5.983 1.00 97.69 218 PHE A C 1
ATOM 1531 O O . PHE A 1 218 ? -2.645 -8.761 6.986 1.00 97.69 218 PHE A O 1
ATOM 1538 N N . ASP A 1 219 ? -0.758 -7.996 5.987 1.00 97.31 219 ASP A N 1
ATOM 1539 C CA . ASP A 1 219 ? -0.211 -7.260 7.117 1.00 97.31 219 ASP A CA 1
ATOM 1540 C C . ASP A 1 219 ? -0.311 -5.765 6.791 1.00 97.31 219 ASP A C 1
ATOM 1542 O O . ASP A 1 219 ? 0.027 -5.325 5.687 1.00 97.31 219 ASP A O 1
ATOM 1546 N N . VAL A 1 220 ? -0.898 -4.994 7.702 1.00 98.12 220 VAL A N 1
ATOM 1547 C CA . VAL A 1 220 ? -1.185 -3.575 7.496 1.00 98.12 220 VAL A CA 1
ATOM 1548 C C . VAL A 1 220 ? -0.702 -2.785 8.696 1.00 98.12 220 VAL A C 1
ATOM 1550 O O . VAL A 1 220 ? -1.230 -2.934 9.797 1.00 98.12 220 VAL A O 1
ATOM 1553 N N . GLU A 1 221 ? 0.229 -1.869 8.456 1.00 97.25 221 GLU A N 1
ATOM 1554 C CA . GLU A 1 221 ? 0.741 -0.961 9.477 1.00 97.25 221 GLU A CA 1
ATOM 1555 C C . GLU A 1 221 ? -0.065 0.344 9.464 1.00 97.25 221 GLU A C 1
ATOM 1557 O O . GLU A 1 221 ? -0.215 1.008 8.427 1.00 97.25 221 GLU A O 1
ATOM 1562 N N . VAL A 1 222 ? -0.617 0.710 10.623 1.00 96.88 222 VAL A N 1
ATOM 1563 C CA . VAL A 1 222 ? -1.414 1.928 10.814 1.00 96.88 222 VAL A CA 1
ATOM 1564 C C . VAL A 1 222 ? -0.740 2.844 11.826 1.00 96.88 222 VAL A C 1
ATOM 1566 O O . VAL A 1 222 ? -0.659 2.519 13.007 1.00 96.88 222 VAL A O 1
ATOM 1569 N N . GLU A 1 223 ? -0.364 4.046 11.401 1.00 94.88 223 GLU A N 1
ATOM 1570 C CA . GLU A 1 223 ? 0.143 5.072 12.305 1.00 94.88 223 GLU A CA 1
ATOM 1571 C C . GLU A 1 223 ? -1.025 5.724 13.066 1.00 94.88 223 GLU A C 1
ATOM 1573 O O . GLU A 1 223 ? -1.928 6.348 12.489 1.00 94.88 223 GLU A O 1
ATOM 1578 N N . LEU A 1 224 ? -1.012 5.608 14.396 1.00 93.69 224 LEU A N 1
ATOM 1579 C CA . LEU A 1 224 ? -2.031 6.156 15.285 1.00 93.69 224 LEU A CA 1
ATOM 1580 C C . LEU A 1 224 ? -1.394 6.913 16.452 1.00 93.69 224 LEU A C 1
ATOM 1582 O O . LEU A 1 224 ? -1.008 6.351 17.472 1.00 93.69 224 LEU A O 1
ATOM 1586 N N . GLY A 1 225 ? -1.372 8.243 16.347 1.00 90.75 225 GLY A N 1
ATOM 1587 C CA . GLY A 1 225 ? -0.881 9.095 17.434 1.00 90.75 225 GLY A CA 1
ATOM 1588 C C . GLY A 1 225 ? 0.636 9.025 17.646 1.00 90.75 225 GLY A C 1
ATOM 1589 O O . GLY A 1 225 ? 1.093 9.343 18.745 1.00 90.75 225 GLY A O 1
ATOM 1590 N N . GLY A 1 226 ? 1.392 8.666 16.601 1.00 90.44 226 GLY A N 1
ATOM 1591 C CA . GLY A 1 226 ? 2.851 8.505 16.626 1.00 90.44 226 GLY A CA 1
ATOM 1592 C C . GLY A 1 226 ? 3.323 7.149 17.160 1.00 90.44 226 GLY A C 1
ATOM 1593 O O . GLY A 1 226 ? 4.477 7.032 17.566 1.00 90.44 226 GLY A O 1
ATOM 1594 N N . GLU A 1 227 ? 2.418 6.176 17.229 1.00 93.44 227 GLU A N 1
ATOM 1595 C CA . GLU A 1 227 ? 2.700 4.764 17.477 1.00 93.44 227 GLU A CA 1
ATOM 1596 C C . GLU A 1 227 ? 2.143 3.965 16.295 1.00 93.44 227 GLU A C 1
ATOM 1598 O O . GLU A 1 227 ? 1.064 4.299 15.794 1.00 93.44 227 GLU A O 1
ATOM 1603 N N . ASP A 1 228 ? 2.850 2.914 15.899 1.00 94.94 228 ASP A N 1
ATOM 1604 C CA . ASP A 1 228 ? 2.422 2.017 14.830 1.00 94.94 228 ASP A CA 1
ATOM 1605 C C . ASP A 1 228 ? 1.524 0.917 15.410 1.00 94.94 228 ASP A C 1
ATOM 1607 O O . ASP A 1 228 ? 1.700 0.466 16.549 1.00 94.94 228 ASP A O 1
ATOM 1611 N N . VAL A 1 229 ? 0.495 0.543 14.655 1.00 97.69 229 VAL A N 1
ATOM 1612 C CA . VAL A 1 229 ? -0.415 -0.556 14.975 1.00 97.69 229 VAL A CA 1
ATOM 1613 C C . VAL A 1 229 ? -0.337 -1.570 13.846 1.00 97.69 229 VAL A C 1
ATOM 1615 O O . VAL A 1 229 ? -0.774 -1.270 12.735 1.00 97.69 229 VAL A O 1
ATOM 1618 N N . ASP A 1 230 ? 0.160 -2.763 14.152 1.00 97.94 230 ASP A N 1
ATOM 1619 C CA . ASP A 1 230 ? 0.219 -3.883 13.214 1.00 97.94 230 ASP A CA 1
ATOM 1620 C C . ASP A 1 230 ? -1.154 -4.560 13.166 1.00 97.94 230 ASP A C 1
ATOM 1622 O O . ASP A 1 230 ? -1.703 -4.943 14.209 1.00 97.94 230 ASP A O 1
ATOM 1626 N N . VAL A 1 231 ? -1.742 -4.688 11.977 1.00 98.50 231 VAL A N 1
ATOM 1627 C CA . VAL A 1 231 ? -3.061 -5.295 11.779 1.00 98.50 231 VAL A CA 1
ATOM 1628 C C . VAL A 1 231 ? -2.979 -6.437 10.773 1.00 98.50 231 VAL A C 1
ATOM 1630 O O . VAL A 1 231 ? -2.939 -6.220 9.565 1.00 98.50 231 VAL A O 1
ATOM 1633 N N . GLU A 1 232 ? -3.100 -7.667 11.272 1.00 98.44 232 GLU A N 1
ATOM 1634 C CA . GLU A 1 232 ? -3.202 -8.860 10.431 1.00 98.44 232 GLU A CA 1
ATOM 163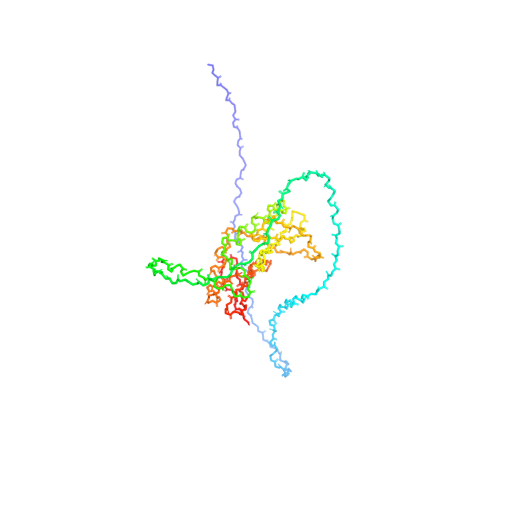5 C C . GLU A 1 232 ? -4.660 -9.081 9.990 1.00 98.44 232 GLU A C 1
ATOM 1637 O O . GLU A 1 232 ? -5.579 -9.236 10.811 1.00 98.44 232 GLU A O 1
ATOM 1642 N N . LEU A 1 233 ? -4.886 -9.142 8.678 1.00 98.44 233 LEU A N 1
ATOM 1643 C CA . LEU A 1 233 ? -6.192 -9.380 8.066 1.00 98.44 233 LEU A CA 1
ATOM 1644 C C . LEU A 1 233 ? -6.209 -10.695 7.286 1.00 98.44 233 LEU A C 1
ATOM 1646 O O . LEU A 1 233 ? -5.279 -11.031 6.555 1.00 98.44 233 LEU A O 1
ATOM 1650 N N . ALA A 1 234 ? -7.326 -11.411 7.372 1.00 97.94 234 ALA A N 1
ATOM 1651 C CA . ALA A 1 234 ? -7.595 -12.571 6.532 1.00 97.94 234 ALA A CA 1
ATOM 1652 C C . ALA A 1 234 ? -7.976 -12.153 5.100 1.00 97.94 234 ALA A C 1
ATOM 1654 O O . ALA A 1 234 ? -8.270 -10.991 4.809 1.00 97.94 234 ALA A O 1
ATOM 1655 N N . GLU A 1 235 ? -8.062 -13.129 4.193 1.00 96.69 235 GLU A N 1
ATOM 1656 C CA . GLU A 1 235 ? -8.451 -12.914 2.790 1.00 96.69 235 GLU A CA 1
ATOM 1657 C C . GLU A 1 235 ? -9.812 -12.213 2.636 1.00 96.69 235 GLU A C 1
ATOM 1659 O O . GLU A 1 235 ? -10.001 -11.432 1.706 1.00 96.69 235 GLU A O 1
ATOM 1664 N N . ASP A 1 236 ? -10.759 -12.452 3.545 1.00 97.31 236 ASP A N 1
ATOM 1665 C CA . ASP A 1 236 ? -12.078 -11.807 3.553 1.00 97.31 236 ASP A CA 1
ATOM 1666 C C . ASP A 1 236 ? -12.119 -10.481 4.337 1.00 97.31 236 ASP A C 1
ATOM 1668 O O . ASP A 1 236 ? -13.200 -9.927 4.547 1.00 97.31 236 ASP A O 1
ATOM 1672 N N . LEU A 1 237 ? -10.945 -9.961 4.719 1.00 98.19 237 LEU A N 1
ATOM 1673 C CA . LEU A 1 237 ? -10.726 -8.759 5.530 1.00 98.19 237 LEU A CA 1
ATOM 1674 C C . LEU A 1 237 ? -11.230 -8.876 6.977 1.00 98.19 237 LEU A C 1
ATOM 1676 O O . LEU A 1 237 ? -11.391 -7.869 7.669 1.00 98.19 237 LEU A O 1
ATOM 1680 N N . SER A 1 238 ? -11.472 -10.098 7.460 1.00 98.25 238 SER A N 1
ATOM 1681 C CA . SER A 1 238 ? -11.665 -10.331 8.889 1.00 98.25 238 SER A CA 1
ATOM 1682 C C . SER A 1 238 ? -10.367 -10.050 9.645 1.00 98.25 238 SER A C 1
ATOM 1684 O O . SER A 1 238 ? -9.308 -10.543 9.269 1.00 98.25 238 SER A O 1
ATOM 1686 N N . VAL A 1 239 ? -10.460 -9.295 10.739 1.00 98.19 239 VAL A N 1
ATOM 1687 C CA . VAL A 1 239 ? -9.317 -8.998 11.614 1.00 98.19 239 VAL A CA 1
ATOM 1688 C C . VAL A 1 239 ? -8.900 -10.255 12.373 1.00 98.19 239 VAL A C 1
ATOM 1690 O O . VAL A 1 239 ? -9.729 -10.878 13.046 1.00 98.19 239 VAL A O 1
ATOM 1693 N N . ILE A 1 240 ? -7.619 -10.601 12.287 1.00 98.19 240 ILE A N 1
ATOM 1694 C CA . ILE A 1 240 ? -7.000 -11.721 13.004 1.00 98.19 240 ILE A CA 1
ATOM 1695 C C . ILE A 1 240 ? -6.372 -11.207 14.295 1.00 98.19 240 ILE A C 1
ATOM 1697 O O . ILE A 1 240 ? -6.650 -11.737 15.377 1.00 98.19 240 ILE A O 1
ATOM 1701 N N . SER A 1 241 ? -5.581 -10.142 14.181 1.00 97.44 241 SER A N 1
ATOM 1702 C CA . SER A 1 241 ? -4.899 -9.477 15.285 1.00 97.44 241 SER A CA 1
ATOM 1703 C C . SER A 1 241 ? -4.802 -7.966 15.038 1.00 97.44 241 SER A C 1
ATOM 1705 O O . SER A 1 241 ? -5.115 -7.470 13.956 1.00 97.44 241 SER A O 1
ATOM 1707 N N . ALA A 1 242 ? -4.487 -7.238 16.105 1.00 97.69 242 ALA A N 1
ATOM 1708 C CA . ALA A 1 242 ? -4.240 -5.803 16.089 1.00 97.69 242 ALA A CA 1
ATOM 1709 C C . ALA A 1 242 ? -3.367 -5.495 17.311 1.00 97.69 242 ALA A C 1
ATOM 1711 O O . ALA A 1 242 ? -3.861 -5.513 18.449 1.00 97.69 242 ALA A O 1
ATOM 1712 N N . ASP A 1 243 ? -2.079 -5.274 17.083 1.00 96.94 243 ASP A N 1
ATOM 1713 C CA . ASP A 1 243 ? -1.053 -5.188 18.121 1.00 96.94 243 ASP A CA 1
ATOM 1714 C C . ASP A 1 243 ? -0.326 -3.828 18.082 1.00 96.94 243 ASP A C 1
ATOM 1716 O O . ASP A 1 243 ? -0.359 -3.116 17.086 1.00 96.94 243 ASP A O 1
ATOM 1720 N N . ARG A 1 244 ? 0.238 -3.424 19.228 1.00 92.50 244 ARG A N 1
ATOM 1721 C CA . ARG A 1 244 ? 0.980 -2.168 19.458 1.00 92.50 244 ARG A CA 1
ATOM 1722 C C . ARG A 1 244 ? 2.250 -2.445 20.253 1.00 92.50 244 ARG A C 1
ATOM 1724 O O . ARG A 1 244 ? 2.221 -3.415 21.057 1.00 92.50 244 ARG A O 1
#

pLDDT: mean 73.05, std 23.24, range [32.5, 98.56]

Foldseek 3Di:
DDDDDDDDDDDDDDDDDDDDDDDDDDDDDDDDDDDDDDDDDDDDPDDDDPDDDPPDPDDDDDDDDDDDDDDDDDDDDDDDDDDDDDDDDDDDDDDDDDDDDPPPCPPPDPLFDQADLLLQLVQQVLQCVVVVHAFWFKWFTDNFAIWTWGQDPVLFIWIWGDGPDDHIDIGGDPPPPRAPGDGDDSVCSNVLQVLLCVVQVHAGWGMWGAHPDQAFGIWIWGQDPNDIWTWTAGPVRDTPDIHD